Protein AF-A0A1I0KQ53-F1 (afdb_monomer)

InterPro domains:
  IPR003765 Nitrate reductase chaperone, NarJ [PTHR43680] (190-303)
  IPR003765 Nitrate reductase chaperone, NarJ [TIGR00684] (190-273)
  IPR007137 Resuscitation-promoting factor, domain of unknown function DUF348 [PF03990] (43-82)
  IPR007137 Resuscitation-promoting factor, domain of unknown function DUF348 [PF03990] (100-129)
  IPR007137 Resuscitation-promoting factor, domain of unknown function DUF348 [PF03990] (165-187)
  IPR020945 DMSO/Nitrate reductase chaperone [PF02613] (190-268)
  IPR036411 TorD-like superfamily [SSF89155] (190-279)

Foldseek 3Di:
DDDDDDDDDDDDPCPDPCVVVVVVVVVVVVVVVVVVVVLWAWEWEAELNDTDIFTDNDQFQQVSCVSVVHDADPPKDWPPDGGDGDDHHYYIYIFHWAWEFEQELNDTDIDTDRHQFQLRRCVVVVNHPQQPDKPDDRGDTADNPHDYMYTQGFDWDWDDDQPDIDIDTDSDNDPVVVCVVVVPDDDALFLLCLAANPDPVSVVVQVVLCVVCVVVVHDDDPPDGSRRNVNLVVCVVVDVVSLVVCVVSLLSLVLVLVVCVVSVHPCNVVSVVVNVVHDPDDPVSVVVSVVCNVVPHDDPPPDPPD

Radius of gyration: 42.2 Å; Cα contacts (8 Å, |Δi|>4): 399; chains: 1; bounding box: 88×40×144 Å

Structure (mmCIF, N/CA/C/O backbone):
data_AF-A0A1I0KQ53-F1
#
_entry.id   AF-A0A1I0KQ53-F1
#
loop_
_atom_site.group_PDB
_atom_site.id
_atom_site.type_symbol
_atom_site.label_atom_id
_atom_site.label_alt_id
_atom_site.label_comp_id
_atom_site.label_asym_id
_atom_site.label_entity_id
_atom_site.label_seq_id
_atom_site.pdbx_PDB_ins_code
_atom_site.Cartn_x
_atom_site.Cartn_y
_atom_site.Cartn_z
_atom_site.occupancy
_atom_site.B_iso_or_equiv
_atom_site.auth_seq_id
_atom_site.auth_comp_id
_atom_site.auth_asym_id
_atom_site.auth_atom_id
_atom_site.pdbx_PDB_model_num
ATOM 1 N N . MET A 1 1 ? -7.162 -1.084 100.496 1.00 45.16 1 MET A N 1
ATOM 2 C CA . MET A 1 1 ? -7.730 -0.449 99.284 1.00 45.16 1 MET A CA 1
ATOM 3 C C . MET A 1 1 ? -9.239 -0.701 99.244 1.00 45.16 1 MET A C 1
ATOM 5 O O . MET A 1 1 ? -9.647 -1.838 99.062 1.00 45.16 1 MET A O 1
ATOM 9 N N . ARG A 1 2 ? -10.082 0.312 99.507 1.00 47.84 2 ARG A N 1
ATOM 10 C CA . ARG A 1 2 ? -11.557 0.187 99.473 1.00 47.84 2 ARG A CA 1
ATOM 11 C C . ARG A 1 2 ? -12.062 0.444 98.048 1.00 47.84 2 ARG A C 1
ATOM 13 O O . ARG A 1 2 ? -11.933 1.556 97.545 1.00 47.84 2 ARG A O 1
ATOM 20 N N . GLY A 1 3 ? -12.630 -0.578 97.409 1.00 51.97 3 GLY A N 1
ATOM 21 C CA . GLY A 1 3 ? -13.223 -0.478 96.074 1.00 51.97 3 GLY A CA 1
ATOM 22 C C . GLY A 1 3 ? -14.452 0.435 96.062 1.00 51.97 3 GLY A C 1
ATOM 23 O O . GLY A 1 3 ? -15.422 0.198 96.782 1.00 51.97 3 GLY A O 1
ATOM 24 N N . ARG A 1 4 ? -14.421 1.489 95.237 1.00 55.84 4 ARG A N 1
ATOM 25 C CA . ARG A 1 4 ? -15.585 2.346 94.965 1.00 55.84 4 ARG A CA 1
ATOM 26 C C . ARG A 1 4 ? -16.668 1.511 94.270 1.00 55.84 4 ARG A C 1
ATOM 28 O O . ARG A 1 4 ? -16.529 1.178 93.095 1.00 55.84 4 ARG A O 1
ATOM 35 N N . ARG A 1 5 ? -17.765 1.201 94.972 1.00 63.50 5 ARG A N 1
ATOM 36 C CA . ARG A 1 5 ? -18.993 0.676 94.350 1.00 63.50 5 ARG A CA 1
ATOM 37 C C . ARG A 1 5 ? -19.524 1.719 93.358 1.00 63.50 5 ARG A C 1
ATOM 39 O O . ARG A 1 5 ? -19.835 2.843 93.750 1.00 63.50 5 ARG A O 1
ATOM 46 N N . ARG A 1 6 ? -19.601 1.360 92.071 1.00 62.75 6 ARG A N 1
ATOM 47 C CA . ARG A 1 6 ? -20.254 2.181 91.038 1.00 62.75 6 ARG A CA 1
ATOM 48 C C . ARG A 1 6 ? -21.741 2.322 91.390 1.00 62.75 6 ARG A C 1
ATOM 50 O O . ARG A 1 6 ? -22.394 1.319 91.666 1.00 62.75 6 ARG A O 1
ATOM 57 N N . LYS A 1 7 ? -22.259 3.557 91.400 1.00 65.06 7 LYS A N 1
ATOM 58 C CA . LYS A 1 7 ? -23.696 3.832 91.576 1.00 65.06 7 LYS A CA 1
ATOM 59 C C . LYS A 1 7 ? -24.505 3.111 90.478 1.00 65.06 7 LYS A C 1
ATOM 61 O O . LYS A 1 7 ? -24.021 3.057 89.343 1.00 65.06 7 LYS A O 1
ATOM 66 N N . PRO A 1 8 ? -25.703 2.574 90.780 1.00 66.56 8 PRO A N 1
ATOM 67 C CA . PRO A 1 8 ? -26.571 1.985 89.764 1.00 66.56 8 PRO A CA 1
ATOM 68 C C . PRO A 1 8 ? -26.926 3.044 88.713 1.00 66.56 8 PRO A C 1
ATOM 70 O O . PRO A 1 8 ? -27.205 4.195 89.055 1.00 66.56 8 PRO A O 1
ATOM 73 N N . ARG A 1 9 ? -26.861 2.670 87.429 1.00 63.41 9 ARG A N 1
ATOM 74 C CA . ARG A 1 9 ? -27.301 3.544 86.331 1.00 63.41 9 ARG A CA 1
ATOM 75 C C . ARG A 1 9 ? -28.796 3.840 86.532 1.00 63.41 9 ARG A C 1
ATOM 77 O O . ARG A 1 9 ? -29.528 2.904 86.852 1.00 63.41 9 ARG A O 1
ATOM 84 N N . PRO A 1 10 ? -29.252 5.096 86.384 1.00 63.91 10 PRO A N 1
ATOM 85 C CA . PRO A 1 10 ? -30.668 5.408 86.535 1.00 63.91 10 PRO A CA 1
ATOM 86 C C . PRO A 1 10 ? -31.490 4.606 85.510 1.00 63.91 10 PRO A C 1
ATOM 88 O O . PRO A 1 10 ? -31.019 4.413 84.383 1.00 63.91 10 PRO A O 1
ATOM 91 N N . PRO A 1 11 ? -32.691 4.119 85.875 1.00 63.38 11 PRO A N 1
ATOM 92 C CA . PRO A 1 11 ? -33.580 3.476 84.919 1.00 63.38 11 PRO A CA 1
ATOM 93 C C . PRO A 1 11 ? -33.951 4.487 83.830 1.00 63.38 11 PRO A C 1
ATOM 95 O O . PRO A 1 11 ? -34.280 5.636 84.122 1.00 63.38 11 PRO A O 1
ATOM 98 N N . ILE A 1 12 ? -33.860 4.070 82.567 1.00 61.47 12 ILE A N 1
ATOM 99 C CA . ILE A 1 12 ? -34.224 4.906 81.418 1.00 61.47 12 ILE A CA 1
ATOM 100 C C . ILE A 1 12 ? -35.710 5.283 81.581 1.00 61.47 12 ILE A C 1
ATOM 102 O O . ILE A 1 12 ? -36.539 4.382 81.736 1.00 61.47 12 ILE A O 1
ATOM 106 N N . PRO A 1 13 ? -36.087 6.574 81.591 1.00 63.56 13 PRO A N 1
ATOM 107 C CA . PRO A 1 13 ? -37.461 6.984 81.848 1.00 63.56 13 PRO A CA 1
ATOM 108 C C . PRO A 1 13 ? -38.297 6.797 80.576 1.00 63.56 13 PRO A C 1
ATOM 110 O O . PRO A 1 13 ? -38.463 7.710 79.773 1.00 63.56 13 PRO A O 1
ATOM 113 N N . TRP A 1 14 ? -38.858 5.600 80.391 1.00 56.62 14 TRP A N 1
ATOM 114 C CA . TRP A 1 14 ? -39.728 5.250 79.254 1.00 56.62 14 TRP A CA 1
ATOM 115 C C . TRP A 1 14 ? -41.071 6.012 79.216 1.00 56.62 14 TRP A C 1
ATOM 117 O O . TRP A 1 14 ? -41.867 5.807 78.309 1.00 56.62 14 TRP A O 1
ATOM 127 N N . ARG A 1 15 ? -41.339 6.899 80.186 1.00 63.84 15 ARG A N 1
ATOM 128 C CA . ARG A 1 15 ? -42.598 7.654 80.334 1.00 63.84 15 ARG A CA 1
ATOM 129 C C . ARG A 1 15 ? -42.427 9.173 80.180 1.00 63.84 15 ARG A C 1
ATOM 131 O O . ARG A 1 15 ? -43.213 9.936 80.730 1.00 63.84 15 ARG A O 1
ATOM 138 N N . SER A 1 16 ? -41.392 9.623 79.472 1.00 65.69 16 SER A N 1
ATOM 139 C CA . SER A 1 16 ? -41.267 11.030 79.080 1.00 65.69 16 SER A CA 1
ATOM 140 C C . SER A 1 16 ? -42.136 11.300 77.840 1.00 65.69 16 SER A C 1
ATOM 142 O O . SER A 1 16 ? -42.104 10.497 76.906 1.00 65.69 16 SER A O 1
ATOM 144 N N . PRO A 1 17 ? -42.873 12.425 77.763 1.00 67.88 17 PRO A N 1
ATOM 145 C CA . PRO A 1 17 ? -43.600 12.806 76.546 1.00 67.88 17 PRO A CA 1
ATOM 146 C C . PRO A 1 17 ? -42.670 12.964 75.326 1.00 67.88 17 PRO A C 1
ATOM 148 O O . PRO A 1 17 ? -43.108 12.833 74.187 1.00 67.88 17 PRO A O 1
ATOM 151 N N . TRP A 1 18 ? -41.365 13.150 75.554 1.00 65.75 18 TRP A N 1
ATOM 152 C CA . TRP A 1 18 ? -40.345 13.236 74.509 1.00 65.75 18 TRP A CA 1
ATOM 153 C C . TRP A 1 18 ? -39.898 11.875 73.958 1.00 65.75 18 TRP A C 1
ATOM 155 O O . TRP A 1 18 ? -39.345 11.828 72.862 1.00 65.75 18 TRP A O 1
ATOM 165 N N . THR A 1 19 ? -40.147 10.760 74.658 1.00 73.00 19 THR A N 1
ATOM 166 C CA . THR A 1 19 ? -39.749 9.417 74.194 1.00 73.00 19 THR A CA 1
ATOM 167 C C . THR A 1 19 ? -40.467 9.048 72.895 1.00 73.00 19 THR A C 1
ATOM 169 O O . THR A 1 19 ? -39.839 8.535 71.974 1.00 73.00 19 THR A O 1
ATOM 172 N N . PHE A 1 20 ? -41.753 9.395 72.776 1.00 70.56 20 PHE A N 1
ATOM 173 C CA . PHE A 1 20 ? -42.517 9.215 71.539 1.00 70.56 20 PHE A CA 1
ATOM 174 C C . PHE A 1 20 ? -41.952 10.054 70.390 1.00 70.56 20 PHE A C 1
ATOM 176 O O . PHE A 1 20 ? -41.798 9.534 69.292 1.00 70.56 20 PHE A O 1
ATOM 183 N N . VAL A 1 21 ? -41.570 11.309 70.644 1.00 76.81 21 VAL A N 1
ATOM 184 C CA . VAL A 1 21 ? -40.973 12.195 69.629 1.00 76.81 21 VAL A CA 1
ATOM 185 C C . VAL A 1 21 ? -39.628 11.651 69.142 1.00 76.81 21 VAL A C 1
ATOM 187 O O . VAL A 1 21 ? -39.388 11.598 67.939 1.00 76.81 21 VAL A O 1
ATOM 190 N N . VAL A 1 22 ? -38.770 11.181 70.054 1.00 77.94 22 VAL A N 1
ATOM 191 C CA . VAL A 1 22 ? -37.461 10.596 69.714 1.00 77.94 22 VAL A CA 1
ATOM 192 C C . VAL A 1 22 ? -37.614 9.277 68.952 1.00 77.94 22 VAL A C 1
ATOM 194 O O . VAL A 1 22 ? -36.917 9.066 67.962 1.00 77.94 22 VAL A O 1
ATOM 197 N N . CYS A 1 23 ? -38.540 8.402 69.354 1.00 78.38 23 CYS A N 1
ATOM 198 C CA . CYS A 1 23 ? -38.817 7.159 68.630 1.00 78.38 23 CYS A CA 1
ATOM 199 C C . CYS A 1 23 ? -39.413 7.413 67.239 1.00 78.38 23 CYS A C 1
ATOM 201 O O . CYS A 1 23 ? -39.046 6.722 66.293 1.00 78.38 23 CYS A O 1
ATOM 203 N N . LEU A 1 24 ? -40.293 8.406 67.096 1.00 79.81 24 LEU A N 1
ATOM 204 C CA . LEU A 1 24 ? -40.925 8.751 65.820 1.00 79.81 24 LEU A CA 1
ATOM 205 C C . LEU A 1 24 ? -39.915 9.407 64.865 1.00 79.81 24 LEU A C 1
ATOM 207 O O . LEU A 1 24 ? -39.842 9.025 63.699 1.00 79.81 24 LEU A O 1
ATOM 211 N N . ALA A 1 25 ? -39.055 10.296 65.374 1.00 75.81 25 ALA A N 1
ATOM 212 C CA . ALA A 1 25 ? -37.932 10.850 64.618 1.00 75.81 25 ALA A CA 1
ATOM 213 C C . ALA A 1 25 ? -36.924 9.762 64.203 1.00 75.81 25 ALA A C 1
ATOM 215 O O . ALA A 1 25 ? -36.514 9.709 63.045 1.00 75.81 25 ALA A O 1
ATOM 216 N N . GLY A 1 26 ? -36.568 8.848 65.113 1.00 74.50 26 GLY A N 1
ATOM 217 C CA . GLY A 1 26 ? -35.704 7.705 64.802 1.00 74.50 26 GLY A CA 1
ATOM 218 C C . GLY A 1 26 ? -36.319 6.766 63.758 1.00 74.50 26 GLY A C 1
ATOM 219 O O . GLY A 1 26 ? -35.636 6.355 62.823 1.00 74.50 26 GLY A O 1
ATOM 220 N N . GLY A 1 27 ? -37.620 6.484 63.865 1.00 77.19 27 GLY A N 1
ATOM 221 C CA . GLY A 1 27 ? -38.365 5.687 62.889 1.00 77.19 27 GLY A CA 1
ATOM 222 C C . GLY A 1 27 ? -38.400 6.331 61.502 1.00 77.19 27 GLY A C 1
ATOM 223 O O . GLY A 1 27 ? -38.181 5.641 60.509 1.00 77.19 27 GLY A O 1
ATOM 224 N N . ALA A 1 28 ? -38.587 7.652 61.427 1.00 79.69 28 ALA A N 1
ATOM 225 C CA . ALA A 1 28 ? -38.552 8.394 60.167 1.00 79.69 28 ALA A CA 1
ATOM 226 C C . ALA A 1 28 ? -37.171 8.327 59.490 1.00 79.69 28 ALA A C 1
ATOM 228 O O . ALA A 1 28 ? -37.093 8.125 58.279 1.00 79.69 28 ALA A O 1
ATOM 229 N N . VAL A 1 29 ? -36.083 8.423 60.263 1.00 81.44 29 VAL A N 1
ATOM 230 C CA . VAL A 1 29 ? -34.713 8.287 59.737 1.00 81.44 29 VAL A CA 1
ATOM 231 C C . VAL A 1 29 ? -34.465 6.878 59.194 1.00 81.44 29 VAL A C 1
ATOM 233 O O . VAL A 1 29 ? -33.955 6.734 58.086 1.00 81.44 29 VAL A O 1
ATOM 236 N N . VAL A 1 30 ? -34.864 5.830 59.923 1.00 79.75 30 VAL A N 1
ATOM 237 C CA . VAL A 1 30 ? -34.705 4.438 59.462 1.00 79.75 30 VAL A CA 1
ATOM 238 C C . VAL A 1 30 ? -35.534 4.171 58.204 1.00 79.75 30 VAL A C 1
ATOM 240 O O . VAL A 1 30 ? -35.025 3.569 57.259 1.00 79.75 30 VAL A O 1
ATOM 243 N N . ALA A 1 31 ? -36.776 4.659 58.149 1.00 73.44 31 ALA A N 1
ATOM 244 C CA . ALA A 1 31 ? -37.622 4.543 56.964 1.00 73.44 31 ALA A CA 1
ATOM 245 C C . ALA A 1 31 ? -37.011 5.271 55.754 1.00 73.44 31 ALA A C 1
ATOM 247 O O . ALA A 1 31 ? -36.965 4.708 54.663 1.00 73.44 31 ALA A O 1
ATOM 248 N N . ALA A 1 32 ? -36.465 6.477 55.942 1.00 74.81 32 ALA A N 1
ATOM 249 C CA . ALA A 1 32 ? -35.784 7.219 54.881 1.00 74.81 32 ALA A CA 1
ATOM 250 C C . ALA A 1 32 ? -34.515 6.501 54.377 1.00 74.81 32 ALA A C 1
ATOM 252 O O . ALA A 1 32 ? -34.274 6.443 53.169 1.00 74.81 32 ALA A O 1
ATOM 253 N N . ILE A 1 33 ? -33.723 5.901 55.273 1.00 75.00 33 ILE A N 1
ATOM 254 C CA . ILE A 1 33 ? -32.545 5.096 54.902 1.00 75.00 33 ILE A CA 1
ATOM 255 C C . ILE A 1 33 ? -32.963 3.832 54.134 1.00 75.00 33 ILE A C 1
ATOM 257 O O . ILE A 1 33 ? -32.331 3.484 53.137 1.00 75.00 33 ILE A O 1
ATOM 261 N N . ALA A 1 34 ? -34.033 3.154 54.557 1.00 72.62 34 ALA A N 1
ATOM 262 C CA . ALA A 1 34 ? -34.542 1.964 53.876 1.00 72.62 34 ALA A CA 1
ATOM 263 C C . ALA A 1 34 ? -35.084 2.293 52.474 1.00 72.62 34 ALA A C 1
ATOM 265 O O . ALA A 1 34 ? -34.757 1.599 51.512 1.00 72.62 34 A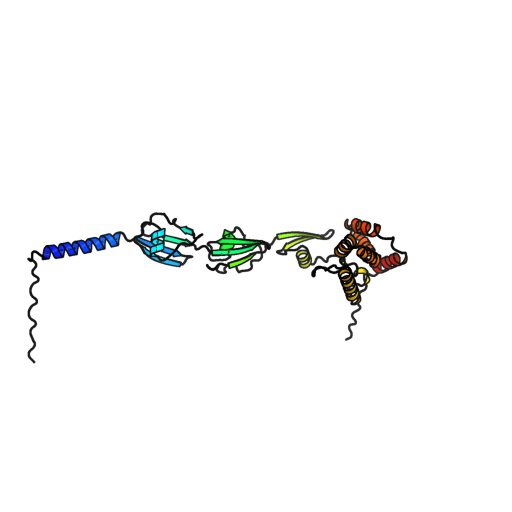LA A O 1
ATOM 266 N N . VAL A 1 35 ? -35.849 3.384 52.343 1.00 75.12 35 VAL A N 1
ATOM 267 C CA . VAL A 1 35 ? -36.381 3.851 51.054 1.00 75.12 35 VAL A CA 1
ATOM 268 C C . VAL A 1 35 ? -35.251 4.254 50.114 1.00 75.12 35 VAL A C 1
ATOM 270 O O . VAL A 1 35 ? -35.238 3.804 48.975 1.00 75.12 35 VAL A O 1
ATOM 273 N N . THR A 1 36 ? -34.270 5.039 50.570 1.00 73.19 36 THR A N 1
ATOM 274 C CA . THR A 1 36 ? -33.125 5.398 49.715 1.00 73.19 36 THR A CA 1
ATOM 275 C C . THR A 1 36 ? -32.336 4.152 49.312 1.00 73.19 36 THR A C 1
ATOM 277 O O . THR A 1 36 ? -32.073 3.951 48.134 1.00 73.19 36 THR A O 1
ATOM 280 N N . SER A 1 37 ? -32.061 3.231 50.233 1.00 73.75 37 SER A N 1
ATOM 281 C CA . SER A 1 37 ? -31.330 1.996 49.915 1.00 73.75 37 SER A CA 1
ATOM 282 C C . SER A 1 37 ? -32.015 1.119 48.858 1.00 73.75 37 SER A C 1
ATOM 284 O O . SER A 1 37 ? -31.305 0.508 48.061 1.00 73.75 37 SER A O 1
ATOM 286 N N . ALA A 1 38 ? -33.354 1.075 48.835 1.00 77.12 38 ALA A N 1
ATOM 287 C CA . ALA A 1 38 ? -34.153 0.304 47.875 1.00 77.12 38 ALA A CA 1
ATOM 288 C C . ALA A 1 38 ? -34.267 0.954 46.482 1.00 77.12 38 ALA A C 1
ATOM 290 O O . ALA A 1 38 ? -34.633 0.282 45.522 1.00 77.12 38 ALA A O 1
ATOM 291 N N . MET A 1 39 ? -33.977 2.254 46.366 1.00 80.75 39 MET A N 1
ATOM 292 C CA . MET A 1 39 ? -34.008 2.990 45.091 1.00 80.75 39 MET A CA 1
ATOM 293 C C . MET A 1 39 ? -32.661 2.961 44.356 1.00 80.75 39 MET A C 1
ATOM 295 O O . MET A 1 39 ? -32.587 3.325 43.177 1.00 80.75 39 MET A O 1
ATOM 299 N N . ALA A 1 40 ? -31.596 2.560 45.055 1.00 87.19 40 ALA A N 1
ATOM 300 C CA . ALA A 1 40 ? -30.280 2.367 44.471 1.00 87.19 40 ALA A CA 1
ATOM 301 C C . ALA A 1 40 ? -30.279 1.123 43.579 1.00 87.19 40 ALA A C 1
ATOM 303 O O . ALA A 1 40 ? -30.777 0.074 43.978 1.00 87.19 40 ALA A O 1
ATOM 304 N N . LYS A 1 41 ? -29.684 1.254 42.398 1.00 90.88 41 LYS A N 1
ATOM 305 C CA . LYS A 1 41 ? -29.528 0.187 41.414 1.00 90.88 41 LYS A CA 1
ATOM 306 C C . LYS A 1 41 ? -28.075 -0.265 41.408 1.00 90.88 41 LYS A C 1
ATOM 308 O O . LYS A 1 41 ? -27.174 0.579 41.378 1.00 90.88 41 LYS A O 1
ATOM 313 N N . ASP A 1 42 ? -27.850 -1.568 41.414 1.00 93.19 42 ASP A N 1
ATOM 314 C CA . ASP A 1 42 ? -26.531 -2.167 41.260 1.00 93.19 42 ASP A CA 1
ATOM 315 C C . ASP A 1 42 ? -26.301 -2.462 39.777 1.00 93.19 42 ASP A C 1
ATOM 317 O O . ASP A 1 42 ? -26.979 -3.289 39.169 1.00 93.19 42 ASP A O 1
ATOM 321 N N . VAL A 1 43 ? -25.355 -1.753 39.164 1.00 95.25 43 VAL A N 1
ATOM 322 C CA . VAL A 1 43 ? -25.091 -1.834 37.724 1.00 95.25 43 VAL A CA 1
ATOM 323 C C . VAL A 1 43 ? -23.627 -2.143 37.451 1.00 95.25 43 VAL A C 1
ATOM 325 O O . VAL A 1 43 ? -22.732 -1.805 38.227 1.00 95.25 43 VAL A O 1
ATOM 328 N N . VAL A 1 44 ? -23.361 -2.800 36.325 1.00 96.75 44 VAL A N 1
ATOM 329 C CA . VAL A 1 44 ? -22.001 -3.125 35.885 1.00 96.75 44 VAL A CA 1
ATOM 330 C C . VAL A 1 44 ? -21.652 -2.252 34.695 1.00 96.75 44 VAL A C 1
ATOM 332 O O . VAL A 1 44 ? -22.254 -2.380 33.634 1.00 96.75 44 VAL A O 1
ATOM 335 N N . VAL A 1 45 ? -20.649 -1.395 34.846 1.00 96.94 45 VAL A N 1
ATOM 336 C CA . VAL A 1 45 ? -20.111 -0.584 33.752 1.00 96.94 45 VAL A CA 1
ATOM 337 C C . VAL A 1 45 ? -18.884 -1.286 33.176 1.00 96.94 45 VAL A C 1
ATOM 339 O O . VAL A 1 45 ? -17.938 -1.605 33.897 1.00 96.94 45 VAL A O 1
ATOM 342 N N . VAL A 1 46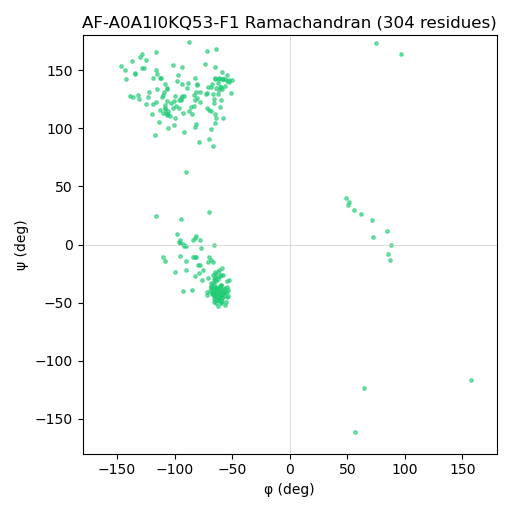 ? -18.897 -1.544 31.872 1.00 97.12 46 VAL A N 1
ATOM 343 C CA . VAL A 1 46 ? -17.811 -2.180 31.123 1.00 97.12 46 VAL A CA 1
ATOM 344 C C . VAL A 1 46 ? -17.238 -1.163 30.149 1.00 97.12 46 VAL A C 1
ATOM 346 O O . VAL A 1 46 ? -17.861 -0.882 29.133 1.00 97.12 46 VAL A O 1
ATOM 349 N N . VAL A 1 47 ? -16.056 -0.617 30.433 1.00 96.25 47 VAL A N 1
ATOM 350 C CA . VAL A 1 47 ? -15.386 0.346 29.540 1.00 96.25 47 VAL A CA 1
ATOM 351 C C . VAL A 1 47 ? -14.229 -0.348 28.844 1.00 96.25 47 VAL A C 1
ATOM 353 O O . VAL A 1 47 ? -13.282 -0.764 29.512 1.00 96.25 47 VAL A O 1
ATOM 356 N N . ASP A 1 48 ? -14.308 -0.486 27.519 1.00 92.12 48 ASP A N 1
ATOM 357 C CA . ASP A 1 48 ? -13.286 -1.162 26.704 1.00 92.12 48 ASP A CA 1
ATOM 358 C C . ASP A 1 48 ? -12.896 -2.547 27.282 1.00 92.12 48 ASP A C 1
ATOM 360 O O . ASP A 1 48 ? -11.724 -2.907 27.373 1.00 92.12 48 ASP A O 1
ATOM 364 N N . GLY A 1 49 ? -13.889 -3.303 27.773 1.00 90.94 49 GLY A N 1
ATOM 365 C CA . GLY A 1 49 ? -13.709 -4.626 28.392 1.00 90.94 49 GLY A CA 1
ATOM 366 C C . GLY A 1 49 ? -13.406 -4.629 29.900 1.00 90.94 49 GLY A C 1
ATOM 367 O O . GLY A 1 49 ? -13.555 -5.670 30.546 1.00 90.94 49 GLY A O 1
ATOM 368 N N . LYS A 1 50 ? -13.053 -3.489 30.509 1.00 93.38 50 LYS A N 1
ATOM 369 C CA . LYS A 1 50 ? -12.800 -3.391 31.956 1.00 93.38 50 LYS A CA 1
ATOM 370 C C . LYS A 1 50 ? -14.106 -3.212 32.731 1.00 93.38 50 LYS A C 1
ATOM 372 O O . LYS A 1 50 ? -14.802 -2.219 32.546 1.00 93.38 50 LYS A O 1
ATOM 377 N N . ARG A 1 51 ? -14.413 -4.162 33.619 1.00 96.06 51 ARG A N 1
ATOM 378 C CA . ARG A 1 51 ? -15.645 -4.183 34.424 1.00 96.06 51 ARG A CA 1
ATOM 379 C C . ARG A 1 51 ? -15.485 -3.438 35.750 1.00 96.06 51 ARG A C 1
ATOM 381 O O . ARG A 1 51 ? -14.528 -3.689 36.479 1.00 96.06 51 ARG A O 1
ATOM 388 N N . THR A 1 52 ? -16.475 -2.619 36.085 1.00 95.31 52 THR A N 1
ATOM 389 C CA . THR A 1 52 ? -16.597 -1.905 37.361 1.00 95.31 52 THR A CA 1
ATOM 390 C C . THR A 1 52 ? -18.038 -2.014 37.855 1.00 95.31 52 THR A C 1
ATOM 392 O O . THR A 1 52 ? -18.966 -1.689 37.117 1.00 95.31 52 THR A O 1
ATOM 395 N N . ALA A 1 53 ? -18.239 -2.472 39.090 1.00 94.25 53 ALA A N 1
ATOM 396 C CA . ALA A 1 53 ? -19.552 -2.444 39.732 1.00 94.25 53 ALA A CA 1
ATOM 397 C C . ALA A 1 53 ? -19.812 -1.044 40.302 1.00 94.25 53 ALA A C 1
ATOM 399 O O . ALA A 1 53 ? -18.948 -0.481 40.977 1.00 94.25 53 ALA A O 1
ATOM 400 N N . VAL A 1 54 ? -20.985 -0.489 40.016 1.00 93.00 54 VAL A N 1
ATOM 401 C CA . VAL A 1 54 ? -21.383 0.863 40.409 1.00 93.00 54 VAL A CA 1
ATOM 402 C C . VAL A 1 54 ? -22.771 0.786 41.020 1.00 93.00 54 VAL A C 1
ATOM 404 O O . VAL A 1 54 ? -23.690 0.232 40.425 1.00 93.00 54 VAL A O 1
ATOM 407 N N . ARG A 1 55 ? -22.925 1.366 42.208 1.00 91.94 55 ARG A N 1
ATOM 408 C CA . ARG A 1 55 ? -24.231 1.557 42.831 1.00 91.94 55 ARG A CA 1
ATOM 409 C C . ARG A 1 55 ? -24.702 2.970 42.522 1.00 91.94 55 ARG A C 1
ATOM 411 O O . ARG A 1 55 ? -24.028 3.924 42.901 1.00 91.94 55 ARG A O 1
ATOM 418 N N . SER A 1 56 ? -25.815 3.101 41.810 1.00 90.69 56 SER A N 1
ATOM 419 C CA . SER A 1 56 ? -26.271 4.378 41.253 1.00 90.69 56 SER A CA 1
ATOM 420 C C . SER A 1 56 ? -27.760 4.612 41.503 1.00 90.69 56 SER A C 1
ATOM 422 O O . SER A 1 56 ? -28.571 3.688 41.513 1.00 90.69 56 SER A O 1
ATOM 424 N N . PHE A 1 57 ? -28.127 5.878 41.693 1.00 91.44 57 PHE A N 1
ATOM 425 C CA . PHE A 1 57 ? -29.521 6.328 41.792 1.00 91.44 57 PHE A CA 1
ATOM 426 C C . PHE A 1 57 ? -30.065 6.839 40.455 1.00 91.44 57 PHE A C 1
ATOM 428 O O . PHE A 1 57 ? -31.218 7.265 40.377 1.00 91.44 57 PHE A O 1
ATOM 435 N N . ALA A 1 58 ? -29.245 6.786 39.407 1.00 91.50 58 ALA A N 1
ATOM 436 C CA . ALA A 1 58 ? -29.549 7.299 38.089 1.00 91.50 58 ALA A CA 1
ATOM 437 C C . ALA A 1 58 ? -30.877 6.774 37.534 1.00 91.50 58 ALA A C 1
ATOM 439 O O . ALA A 1 58 ? -31.243 5.599 37.683 1.00 91.50 58 ALA A O 1
ATOM 440 N N . ALA A 1 59 ? -31.591 7.669 36.854 1.00 92.06 59 ALA A N 1
ATOM 441 C CA . ALA A 1 59 ? -32.790 7.329 36.102 1.00 92.06 59 ALA A CA 1
ATOM 442 C C . ALA A 1 59 ? -32.450 6.774 34.709 1.00 92.06 59 ALA A C 1
ATOM 444 O O . ALA A 1 59 ? -33.221 5.981 34.171 1.00 92.06 59 ALA A O 1
ATOM 445 N N . SER A 1 60 ? -31.298 7.153 34.143 1.00 95.62 60 SER A N 1
ATOM 446 C CA . SER A 1 60 ? -30.865 6.784 32.792 1.00 95.62 60 SER A CA 1
ATOM 447 C C . SER A 1 60 ? -29.459 6.178 32.756 1.00 95.62 60 SER A C 1
ATOM 449 O O . SER A 1 60 ? -28.672 6.330 33.691 1.00 95.62 60 SER A O 1
ATOM 451 N N . VAL A 1 61 ? -29.121 5.516 31.645 1.00 96.38 61 VAL A N 1
ATOM 452 C CA . VAL A 1 61 ? -27.759 5.011 31.386 1.00 96.38 61 VAL A CA 1
ATOM 453 C C . VAL A 1 61 ? -26.722 6.142 31.407 1.00 96.38 61 VAL A C 1
ATOM 455 O O . VAL A 1 61 ? -25.639 5.966 31.962 1.00 96.38 61 VAL A O 1
ATOM 458 N N . ARG A 1 62 ? -27.035 7.314 30.838 1.00 94.94 62 ARG A N 1
ATOM 459 C CA . ARG A 1 62 ? -26.137 8.480 30.822 1.00 94.94 62 ARG A CA 1
ATOM 460 C C . ARG A 1 62 ? -25.790 8.953 32.230 1.00 94.94 62 ARG A C 1
ATOM 462 O O . ARG A 1 62 ? -24.618 9.189 32.507 1.00 94.94 62 ARG A O 1
ATOM 469 N N . ASP A 1 63 ? -26.790 9.074 33.095 1.00 94.44 63 ASP A N 1
ATOM 470 C CA . ASP A 1 63 ? -26.577 9.556 34.462 1.00 94.44 63 ASP A CA 1
ATOM 471 C C . ASP A 1 63 ? -25.774 8.529 35.273 1.00 94.44 63 ASP A C 1
ATOM 473 O O . ASP A 1 63 ? -24.865 8.900 36.009 1.00 94.44 63 ASP A O 1
ATOM 477 N N . ALA A 1 64 ? -26.019 7.231 35.055 1.00 94.25 64 ALA A N 1
ATOM 478 C CA . ALA A 1 64 ? -25.267 6.153 35.702 1.00 94.25 64 ALA A CA 1
ATOM 479 C C . ALA A 1 64 ? -23.783 6.160 35.316 1.00 94.25 64 ALA A C 1
ATOM 481 O O . ALA A 1 64 ? -22.911 5.894 36.143 1.00 94.25 64 ALA A O 1
ATOM 482 N N . LE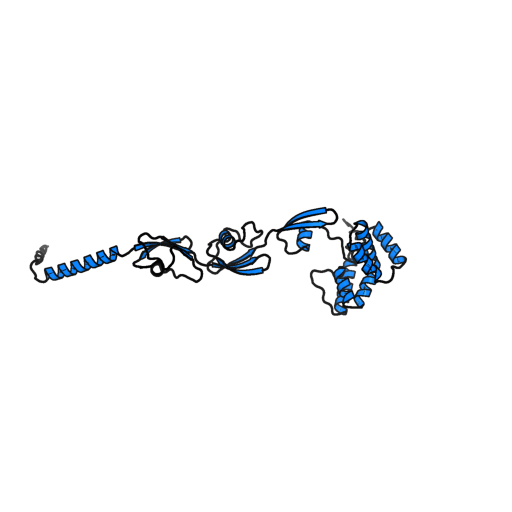U A 1 65 ? -23.486 6.473 34.052 1.00 95.62 65 LEU A N 1
ATOM 483 C CA . LEU A 1 65 ? -22.115 6.664 33.588 1.00 95.62 65 LEU A CA 1
ATOM 484 C C . LEU A 1 65 ? -21.474 7.904 34.219 1.00 95.62 65 LEU A C 1
ATOM 486 O O . LEU A 1 65 ? -20.304 7.845 34.594 1.00 95.62 65 LEU A O 1
ATOM 490 N N . GLY A 1 66 ? -22.239 8.984 34.402 1.00 93.19 66 GLY A N 1
ATOM 491 C CA . GLY A 1 66 ? -21.807 10.164 35.153 1.00 93.19 66 GLY A CA 1
ATOM 492 C C . GLY A 1 66 ? -21.423 9.830 36.597 1.00 93.19 66 GLY A C 1
ATOM 493 O O . GLY A 1 66 ? -20.321 10.177 37.022 1.00 93.19 66 GLY A O 1
ATOM 494 N N . ASP A 1 67 ? -22.270 9.077 37.308 1.00 91.31 67 ASP A N 1
ATOM 495 C CA . ASP A 1 67 ? -21.998 8.583 38.670 1.00 91.31 67 ASP A CA 1
ATOM 496 C C . ASP A 1 67 ? -20.735 7.704 38.722 1.00 91.31 67 ASP A C 1
ATOM 498 O O . ASP A 1 67 ? -19.972 7.743 39.687 1.00 91.31 67 ASP A O 1
ATOM 502 N N . ALA A 1 68 ? -20.486 6.927 37.663 1.00 92.31 68 ALA A N 1
ATOM 503 C CA . ALA A 1 68 ? -19.296 6.093 37.511 1.00 92.31 68 ALA A CA 1
ATOM 504 C C . ALA A 1 68 ? -18.023 6.876 37.123 1.00 92.31 68 ALA A C 1
ATOM 506 O O . ALA A 1 68 ? -16.955 6.273 36.988 1.00 92.31 68 ALA A O 1
ATOM 507 N N . GLY A 1 69 ? -18.115 8.193 36.898 1.00 93.62 69 GLY A N 1
ATOM 508 C CA . GLY A 1 69 ? -17.005 9.025 36.421 1.00 93.62 69 GLY A CA 1
ATOM 509 C C . GLY A 1 69 ? -16.628 8.785 34.953 1.00 93.62 69 GLY A C 1
ATOM 510 O O . GLY A 1 69 ? -15.506 9.086 34.543 1.00 93.62 69 GLY A O 1
ATOM 511 N N . VAL A 1 70 ? -17.539 8.223 34.154 1.00 94.75 70 VAL A N 1
ATOM 512 C CA . VAL A 1 70 ? -17.337 7.923 32.732 1.00 94.75 70 VAL A CA 1
ATOM 513 C C . VAL A 1 70 ? -18.014 9.000 31.884 1.00 94.75 70 VAL A C 1
ATOM 515 O O . VAL A 1 70 ? -19.227 8.995 31.688 1.00 94.75 70 VAL A O 1
ATOM 518 N N . ALA A 1 71 ? -17.215 9.922 31.346 1.00 93.12 71 ALA A N 1
ATOM 519 C CA . ALA A 1 71 ? -17.683 10.912 30.379 1.00 93.12 71 ALA A CA 1
ATOM 520 C C . ALA A 1 71 ? -17.693 10.319 28.961 1.00 93.12 71 ALA A C 1
ATOM 522 O O . ALA A 1 71 ? -16.682 9.782 28.512 1.00 93.12 71 ALA A O 1
ATOM 523 N N . LEU A 1 72 ? -18.825 10.440 28.261 1.00 93.50 72 LEU A N 1
ATOM 524 C CA . LEU A 1 72 ? -18.958 10.012 26.866 1.00 93.50 72 LEU A CA 1
ATOM 525 C C . LEU A 1 72 ? -18.384 11.075 25.921 1.00 93.50 72 LEU A C 1
ATOM 527 O O . LEU A 1 72 ? -18.787 12.241 25.971 1.00 93.50 72 LEU A O 1
ATOM 531 N N . GLY A 1 73 ? -17.463 10.660 25.058 1.00 91.62 73 GLY A N 1
ATOM 532 C CA . GLY A 1 73 ? -16.904 11.461 23.977 1.00 91.62 73 GLY A CA 1
ATOM 533 C C . GLY A 1 73 ? -17.713 11.379 22.681 1.00 91.62 73 GLY A C 1
ATOM 534 O O . GLY A 1 73 ? -18.665 10.608 22.542 1.00 91.62 73 GLY A O 1
ATOM 535 N N . TYR A 1 74 ? -17.316 12.188 21.697 1.00 91.50 74 TYR A N 1
ATOM 536 C CA . TYR A 1 74 ? -17.855 12.085 20.342 1.00 91.50 74 TYR A CA 1
ATOM 537 C C . TYR A 1 74 ? -17.429 10.758 19.698 1.00 91.50 74 TYR A C 1
ATOM 539 O O . TYR A 1 74 ? -16.246 10.431 19.676 1.00 91.50 74 TYR A O 1
ATOM 547 N N . GLY A 1 75 ? -18.395 10.019 19.148 1.00 92.25 75 GLY A N 1
ATOM 548 C CA . GLY A 1 75 ? -18.168 8.724 18.500 1.00 92.25 75 GLY A CA 1
ATOM 549 C C . GLY A 1 75 ? -18.165 7.520 19.447 1.00 92.25 75 GLY A C 1
ATOM 550 O O . GLY A 1 75 ? -18.154 6.391 18.960 1.00 92.25 75 GLY A O 1
ATOM 551 N N . ASP A 1 76 ? -18.198 7.726 20.768 1.00 95.88 76 ASP A N 1
ATOM 552 C CA . ASP A 1 76 ? -18.312 6.626 21.727 1.00 95.88 76 ASP A CA 1
ATOM 553 C C . ASP A 1 76 ? -19.637 5.881 21.530 1.00 95.88 76 ASP A C 1
ATOM 555 O O . ASP A 1 76 ? -20.702 6.482 21.347 1.00 95.88 76 ASP A O 1
ATOM 559 N N . VAL A 1 77 ? -19.582 4.555 21.618 1.00 95.25 77 VAL A N 1
ATOM 560 C CA . VAL A 1 77 ? -20.761 3.696 21.513 1.00 95.25 77 VAL A CA 1
ATOM 561 C C . VAL A 1 77 ? -21.104 3.167 22.894 1.00 95.25 77 VAL A C 1
ATOM 563 O O . VAL A 1 77 ? -20.292 2.512 23.544 1.00 95.25 77 VAL A O 1
ATOM 566 N N . VAL A 1 78 ? -22.336 3.426 23.329 1.00 97.19 78 VAL A N 1
ATOM 567 C CA . VAL A 1 78 ? -22.876 2.930 24.596 1.00 97.19 78 VAL A CA 1
ATOM 568 C C . VAL A 1 78 ? -24.042 1.981 24.346 1.00 97.19 78 VAL A C 1
ATOM 570 O O . VAL A 1 78 ? -24.932 2.255 23.534 1.00 97.19 78 VAL A O 1
ATOM 573 N N . ARG A 1 79 ? -24.029 0.847 25.044 1.00 95.69 79 ARG A N 1
ATOM 574 C CA . ARG A 1 79 ? -25.097 -0.150 25.037 1.00 95.69 79 ARG A CA 1
ATOM 575 C C . ARG A 1 79 ? -25.468 -0.517 26.474 1.00 95.69 79 ARG A C 1
ATOM 577 O O . ARG A 1 79 ? -24.589 -0.958 27.204 1.00 95.69 79 ARG A O 1
ATOM 584 N N . PRO A 1 80 ? -26.742 -0.410 26.882 1.00 96.56 80 PRO A N 1
ATOM 585 C CA . PRO A 1 80 ? -27.877 0.133 26.128 1.00 96.56 80 PRO A CA 1
ATOM 586 C C . PRO A 1 80 ? -27.728 1.638 25.797 1.00 96.56 80 PRO A C 1
ATOM 588 O O . PRO A 1 80 ? -26.826 2.279 26.332 1.00 96.56 80 PRO A O 1
ATOM 591 N N . PRO A 1 81 ? -28.560 2.224 24.908 1.00 96.38 81 PRO A N 1
ATOM 592 C CA . PRO A 1 81 ? -28.452 3.635 24.528 1.00 96.38 81 PRO A CA 1
ATOM 593 C C . PRO A 1 81 ? -28.488 4.584 25.731 1.00 96.38 81 PRO A C 1
ATOM 595 O O . PRO A 1 81 ? -29.229 4.361 26.684 1.00 96.38 81 PRO A O 1
ATOM 598 N N . ALA A 1 82 ? -27.754 5.697 25.647 1.00 94.81 82 ALA A N 1
ATOM 599 C CA . ALA A 1 82 ? -27.539 6.623 26.765 1.00 94.81 82 ALA A CA 1
ATOM 600 C C . ALA A 1 82 ? -28.831 7.140 27.434 1.00 94.81 82 ALA A C 1
ATOM 602 O O . ALA A 1 82 ? -28.829 7.420 28.626 1.00 94.81 82 ALA A O 1
ATOM 603 N N . GLN A 1 83 ? -29.921 7.278 26.672 1.00 95.06 83 GLN A N 1
ATOM 604 C CA . GLN A 1 83 ? -31.201 7.801 27.168 1.00 95.06 83 GLN A CA 1
ATOM 605 C C . GLN A 1 83 ? -32.161 6.716 27.667 1.00 95.06 83 GLN A C 1
ATOM 607 O O . GLN A 1 83 ? -33.270 7.025 28.098 1.00 95.06 83 GLN A O 1
ATOM 612 N N . GLN A 1 84 ? -31.772 5.443 27.589 1.00 96.19 84 GLN A N 1
ATOM 613 C CA . GLN A 1 84 ? -32.613 4.357 28.067 1.00 96.19 84 GLN A CA 1
ATOM 614 C C . GLN A 1 84 ? -32.746 4.424 29.600 1.00 96.19 84 GLN A C 1
ATOM 616 O O . GLN A 1 84 ? -31.736 4.643 30.281 1.00 96.19 84 GLN A O 1
ATOM 621 N N . PRO A 1 85 ? -33.957 4.204 30.152 1.00 95.69 85 PRO A N 1
ATOM 622 C CA . PRO A 1 85 ? -34.146 4.068 31.589 1.00 95.69 85 PRO A CA 1
ATOM 623 C C . PRO A 1 85 ? -33.269 2.962 32.178 1.00 95.69 85 PRO A C 1
ATOM 625 O O . PRO A 1 85 ? -33.160 1.871 31.610 1.00 95.69 85 PRO A O 1
ATOM 628 N N . LEU A 1 86 ? -32.650 3.245 33.322 1.00 94.69 86 LEU A N 1
ATOM 629 C CA . LEU A 1 86 ? -31.748 2.311 33.982 1.00 94.69 86 LEU A CA 1
ATOM 630 C C . LEU A 1 86 ? -32.530 1.288 34.809 1.00 94.69 86 LEU A C 1
ATOM 632 O O . LEU A 1 86 ? -33.287 1.658 35.707 1.00 94.69 86 LEU A O 1
ATOM 636 N N . ALA A 1 87 ? -32.310 0.005 34.533 1.00 92.62 87 ALA A N 1
ATOM 637 C CA . ALA A 1 87 ? -32.824 -1.095 35.342 1.00 92.62 87 ALA A CA 1
ATOM 638 C C . ALA A 1 87 ? -31.788 -1.542 36.383 1.00 92.62 87 ALA A C 1
ATOM 640 O O . ALA A 1 87 ? -30.582 -1.403 36.171 1.00 92.62 87 ALA A O 1
ATOM 641 N N . ASP A 1 88 ? -32.266 -2.093 37.497 1.00 92.19 88 ASP A N 1
ATOM 642 C CA . ASP A 1 88 ? -31.400 -2.758 38.469 1.00 92.19 88 ASP A CA 1
ATOM 643 C C . ASP A 1 88 ? -30.753 -4.012 37.857 1.00 92.19 88 ASP A C 1
ATOM 645 O O . ASP A 1 88 ? -31.365 -4.694 37.030 1.00 92.19 88 ASP A O 1
ATOM 649 N N . GLY A 1 89 ? -29.491 -4.276 38.193 1.00 93.44 89 GLY A N 1
ATOM 650 C CA . GLY A 1 89 ? -28.694 -5.351 37.593 1.00 93.44 89 GLY A CA 1
ATOM 651 C C . GLY A 1 89 ? -28.235 -5.099 36.149 1.00 93.44 89 GLY A C 1
ATOM 652 O O . GLY A 1 89 ? -27.683 -6.003 35.517 1.00 93.44 89 GLY A O 1
ATOM 653 N N . ALA A 1 90 ? -28.458 -3.905 35.584 1.00 94.75 90 ALA A N 1
ATOM 654 C CA . ALA A 1 90 ? -28.100 -3.615 34.196 1.00 94.75 90 ALA A CA 1
ATOM 655 C C . ALA A 1 90 ? -26.580 -3.667 33.953 1.00 94.75 90 ALA A C 1
ATOM 657 O O . ALA A 1 90 ? -25.774 -3.216 34.768 1.00 94.75 90 ALA A O 1
ATOM 658 N N . THR A 1 91 ? -26.185 -4.169 32.779 1.00 97.25 91 THR A N 1
ATOM 659 C CA . THR A 1 91 ? -24.807 -4.066 32.278 1.00 97.25 91 THR A CA 1
ATOM 660 C C . THR A 1 91 ? -24.740 -2.988 31.206 1.00 97.25 91 THR A C 1
ATOM 662 O O . THR A 1 91 ? -25.438 -3.081 30.198 1.00 97.25 91 THR A O 1
ATOM 665 N N . ILE A 1 92 ? -23.901 -1.979 31.425 1.00 97.12 92 ILE A N 1
ATOM 666 C CA . ILE A 1 92 ? -23.652 -0.872 30.505 1.00 97.12 92 ILE A CA 1
ATOM 667 C C . ILE A 1 92 ? -22.276 -1.086 29.873 1.00 97.12 92 ILE A C 1
ATOM 669 O O . ILE A 1 92 ? -21.258 -0.990 30.552 1.00 97.12 92 ILE A O 1
ATOM 673 N N . GLU A 1 93 ? -22.228 -1.367 28.578 1.00 97.38 93 GLU A N 1
ATOM 674 C CA . GLU A 1 93 ? -21.000 -1.443 27.789 1.00 97.38 93 GLU A CA 1
ATOM 675 C C . GLU A 1 93 ? -20.728 -0.093 27.122 1.00 97.38 93 GLU A C 1
ATOM 677 O O . GLU A 1 93 ? -21.584 0.457 26.429 1.00 97.38 93 GLU A O 1
ATOM 682 N N . VAL A 1 94 ? -19.520 0.428 27.317 1.00 97.25 94 VAL A N 1
ATOM 683 C CA . VAL A 1 94 ? -18.999 1.630 26.669 1.00 97.25 94 VAL A CA 1
ATOM 684 C C . VAL A 1 94 ? -17.776 1.234 25.856 1.00 97.25 94 VAL A C 1
ATOM 686 O O . VAL A 1 94 ? -16.789 0.730 26.400 1.00 97.25 94 VAL A O 1
ATOM 689 N N . ARG A 1 95 ? -17.830 1.493 24.551 1.00 96.06 95 ARG A N 1
ATOM 690 C CA . ARG A 1 95 ? -16.682 1.388 23.653 1.00 96.06 95 ARG A CA 1
ATOM 691 C C . ARG A 1 95 ? -16.245 2.778 23.248 1.00 96.06 95 ARG A C 1
ATOM 693 O O . ARG A 1 95 ? -17.038 3.527 22.672 1.00 96.06 95 ARG A O 1
ATOM 700 N N . ARG A 1 96 ? -15.001 3.119 23.574 1.00 96.25 96 ARG A N 1
ATOM 701 C CA . ARG A 1 96 ? -14.472 4.451 23.294 1.00 96.25 96 ARG A CA 1
ATOM 702 C C . ARG A 1 96 ? -14.017 4.582 21.850 1.00 96.25 96 ARG A C 1
ATOM 704 O O . ARG A 1 96 ? -13.368 3.679 21.320 1.00 96.25 96 ARG A O 1
ATOM 711 N N . ALA A 1 97 ? -14.330 5.721 21.245 1.00 96.88 97 ALA A N 1
ATOM 712 C CA . ALA A 1 97 ? -13.869 6.076 19.917 1.00 96.88 97 ALA A CA 1
ATOM 713 C C . ALA A 1 97 ? -12.361 6.334 19.915 1.00 96.88 97 ALA A C 1
ATOM 715 O O . ALA A 1 97 ? -11.811 7.017 20.782 1.00 96.88 97 ALA A O 1
ATOM 716 N N . ARG A 1 98 ? -11.688 5.786 18.907 1.00 97.06 98 ARG A N 1
ATOM 717 C CA . ARG A 1 98 ? -10.245 5.865 18.698 1.00 97.06 98 ARG A CA 1
ATOM 718 C C . ARG A 1 98 ? -9.992 6.423 17.299 1.00 97.06 98 ARG A C 1
ATOM 720 O O . ARG A 1 98 ? -10.463 5.830 16.325 1.00 97.06 98 ARG A O 1
ATOM 727 N N . PRO A 1 99 ? -9.282 7.553 17.166 1.00 97.44 99 PRO A N 1
ATOM 728 C CA . PRO A 1 99 ? -8.972 8.110 15.858 1.00 97.44 99 PRO A CA 1
ATOM 729 C C . PRO A 1 99 ? -7.906 7.281 15.140 1.00 97.44 99 PRO A C 1
ATOM 731 O O . PRO A 1 99 ? -6.836 7.002 15.676 1.00 97.44 99 PRO A O 1
ATOM 734 N N . ILE A 1 100 ? -8.183 6.911 13.896 1.00 96.94 100 ILE A N 1
ATOM 735 C CA . ILE A 1 100 ? -7.255 6.215 13.012 1.00 96.94 100 ILE A CA 1
ATOM 736 C C . ILE A 1 100 ? -6.947 7.100 11.813 1.00 96.94 100 ILE A C 1
ATOM 738 O O . ILE A 1 100 ? -7.835 7.455 11.037 1.00 96.94 100 ILE A O 1
ATOM 742 N N . LYS A 1 101 ? -5.660 7.385 11.611 1.00 97.88 101 LYS A N 1
ATOM 743 C CA . LYS A 1 101 ? -5.152 7.948 10.360 1.00 97.88 101 LYS A CA 1
ATOM 744 C C . LYS A 1 101 ? -4.728 6.804 9.447 1.00 97.88 101 LYS A C 1
ATOM 746 O O . LYS A 1 101 ? -3.628 6.268 9.572 1.00 97.88 101 LYS A O 1
ATOM 751 N N . LEU A 1 102 ? -5.609 6.417 8.536 1.00 96.06 102 LEU A N 1
ATOM 752 C CA . LEU A 1 102 ? -5.407 5.290 7.635 1.00 96.06 102 LEU A CA 1
ATOM 753 C C . LEU A 1 102 ? -4.826 5.752 6.298 1.00 96.06 102 LEU A C 1
ATOM 755 O O . LEU A 1 102 ? -5.444 6.546 5.595 1.00 96.06 102 LEU A O 1
ATOM 759 N N . THR A 1 103 ? -3.695 5.181 5.898 1.00 95.00 103 THR A N 1
ATOM 760 C CA . THR A 1 103 ? -3.143 5.280 4.543 1.00 95.00 103 THR A CA 1
ATOM 761 C C . THR A 1 103 ? -3.351 3.963 3.804 1.00 95.00 103 THR A C 1
ATOM 763 O O . THR A 1 103 ? -2.599 3.012 4.002 1.00 95.00 103 THR A O 1
ATOM 766 N N . LEU A 1 104 ? -4.366 3.903 2.943 1.00 91.69 104 LEU A N 1
ATOM 767 C CA . LEU A 1 104 ? -4.691 2.729 2.131 1.00 91.69 104 LEU A CA 1
ATOM 768 C C . LEU A 1 104 ? -4.176 2.927 0.705 1.00 91.69 104 LEU A C 1
ATOM 770 O O . LEU A 1 104 ? -4.595 3.855 0.012 1.00 91.69 104 LEU A O 1
ATOM 774 N N . ASP A 1 105 ? -3.249 2.074 0.264 1.00 88.38 105 ASP A N 1
ATOM 775 C CA . ASP A 1 105 ? -2.653 2.120 -1.082 1.00 88.38 105 ASP A CA 1
ATOM 776 C C . ASP A 1 105 ? -2.131 3.521 -1.478 1.00 88.38 105 ASP A C 1
ATOM 778 O O . ASP A 1 105 ? -2.172 3.935 -2.638 1.00 88.38 105 ASP A O 1
ATOM 782 N N . GLY A 1 106 ? -1.632 4.267 -0.487 1.00 88.06 106 GLY A N 1
ATOM 783 C CA . GLY A 1 106 ? -1.097 5.619 -0.649 1.00 88.06 106 GLY A CA 1
ATOM 784 C C . GLY A 1 106 ? -2.103 6.762 -0.531 1.00 88.06 106 GLY A C 1
ATOM 785 O O . GLY A 1 106 ? -1.687 7.911 -0.652 1.00 88.06 106 GLY A O 1
ATOM 786 N N . ARG A 1 107 ? -3.389 6.487 -0.294 1.00 89.38 107 ARG A N 1
ATOM 787 C CA . ARG A 1 107 ? -4.396 7.514 0.005 1.00 89.38 107 ARG A CA 1
ATOM 788 C C . ARG A 1 107 ? -4.660 7.569 1.501 1.00 89.38 107 ARG A C 1
ATOM 790 O O . ARG A 1 107 ? -5.021 6.558 2.098 1.00 89.38 107 ARG A O 1
ATOM 797 N N . THR A 1 108 ? -4.484 8.745 2.094 1.00 96.06 108 THR A N 1
ATOM 798 C CA . THR A 1 108 ? -4.693 8.956 3.530 1.00 96.06 108 THR A CA 1
ATOM 799 C C . THR A 1 108 ? -6.108 9.457 3.819 1.00 96.06 108 THR A C 1
ATOM 801 O O . THR A 1 108 ? -6.623 10.315 3.107 1.00 96.06 108 THR A O 1
ATOM 804 N N . SER A 1 109 ? -6.726 8.921 4.868 1.00 95.50 109 SER A N 1
ATOM 805 C CA . SER A 1 109 ? -8.045 9.306 5.374 1.00 95.50 109 SER A CA 1
ATOM 806 C C . SER A 1 109 ? -8.101 9.154 6.894 1.00 95.50 109 SER A C 1
ATOM 808 O O . SER A 1 109 ? -7.356 8.355 7.463 1.00 95.50 109 SER A O 1
ATOM 810 N N . GLU A 1 110 ? -8.960 9.929 7.547 1.00 96.50 110 GLU A N 1
ATOM 811 C CA . GLU A 1 110 ? -9.166 9.874 8.996 1.00 96.50 110 GLU A CA 1
ATOM 812 C C . GLU A 1 110 ? -10.505 9.216 9.309 1.00 96.50 110 GLU A C 1
ATOM 814 O O . GLU A 1 110 ? -11.520 9.536 8.690 1.00 96.50 110 GLU A O 1
ATOM 819 N N . HIS A 1 111 ? -10.496 8.291 10.265 1.00 96.25 111 HIS A N 1
ATOM 820 C CA . HIS A 1 111 ? -11.667 7.527 10.685 1.00 96.25 111 HIS A CA 1
ATOM 821 C C . HIS A 1 111 ? -11.717 7.420 12.205 1.00 96.25 111 HIS A C 1
ATOM 823 O O . HIS A 1 111 ? -10.692 7.523 12.875 1.00 96.25 111 HIS A O 1
ATOM 829 N N . LEU A 1 112 ? -12.905 7.173 12.751 1.00 96.75 112 LEU A N 1
ATOM 830 C CA . LEU A 1 112 ? -13.089 6.797 14.151 1.00 96.75 112 LEU A CA 1
ATOM 831 C C . LEU A 1 112 ? -13.512 5.330 14.204 1.00 96.75 112 LEU A C 1
ATOM 833 O O . LEU A 1 112 ? -14.427 4.934 13.487 1.00 96.75 112 LEU A O 1
ATOM 837 N N . VAL A 1 113 ? -12.851 4.550 15.055 1.00 97.06 113 VAL A N 1
ATOM 838 C CA . VAL A 1 113 ? -13.161 3.134 15.308 1.00 97.06 113 VAL A CA 1
ATOM 839 C C . VAL A 1 113 ? -13.402 2.909 16.794 1.00 97.06 113 VAL A C 1
ATOM 841 O O . VAL A 1 113 ? -12.949 3.698 17.622 1.00 97.06 113 VAL A O 1
ATOM 844 N N . THR A 1 114 ? -14.092 1.832 17.151 1.00 96.06 114 THR A N 1
ATOM 845 C CA . THR A 1 114 ? -14.345 1.462 18.555 1.00 96.06 114 THR A CA 1
ATOM 846 C C . THR A 1 114 ? -13.558 0.239 19.018 1.00 96.06 114 THR A C 1
ATOM 848 O O . THR A 1 114 ? -13.450 -0.002 20.222 1.00 96.06 114 THR A O 1
ATOM 851 N N . SER A 1 115 ? -12.984 -0.523 18.082 1.00 95.38 115 SER A N 1
ATOM 852 C CA . SER A 1 115 ? -12.141 -1.678 18.395 1.00 95.38 115 SER A CA 1
ATOM 853 C C . SER A 1 115 ? -10.895 -1.298 19.195 1.00 95.38 115 SER A C 1
ATOM 855 O O . SER A 1 115 ? -10.265 -0.269 18.955 1.00 95.38 115 SER A O 1
ATOM 857 N N . THR A 1 116 ? -10.506 -2.166 20.126 1.00 95.31 116 THR A N 1
ATOM 858 C CA . THR A 1 116 ? -9.299 -2.016 20.948 1.00 95.31 116 THR A CA 1
ATOM 859 C C . THR A 1 116 ? -8.032 -2.526 20.268 1.00 95.31 116 THR A C 1
ATOM 861 O O . THR A 1 116 ? -6.948 -2.266 20.781 1.00 95.31 116 THR A O 1
ATOM 864 N N . ASP A 1 117 ? -8.155 -3.237 19.147 1.00 95.19 117 ASP A N 1
ATOM 865 C CA . ASP A 1 117 ? -7.050 -3.834 18.391 1.00 95.19 117 ASP A CA 1
ATOM 866 C C . ASP A 1 117 ? -7.112 -3.499 16.889 1.00 95.19 117 ASP A C 1
ATOM 868 O O . ASP A 1 117 ? -8.150 -3.081 16.357 1.00 95.19 117 ASP A O 1
ATOM 872 N N . VAL A 1 118 ? -5.975 -3.656 16.204 1.00 95.44 118 VAL A N 1
ATOM 873 C CA . VAL A 1 118 ? -5.824 -3.342 14.774 1.00 95.44 118 VAL A CA 1
ATOM 874 C C . VAL A 1 118 ? -6.727 -4.218 13.904 1.00 95.44 118 VAL A C 1
ATOM 876 O O . VAL A 1 118 ? -7.338 -3.714 12.962 1.00 95.44 118 VAL A O 1
ATOM 879 N N . ALA A 1 119 ? -6.847 -5.514 14.203 1.00 94.00 119 ALA A N 1
ATOM 880 C CA . ALA A 1 119 ? -7.668 -6.445 13.430 1.00 94.00 119 ALA A CA 1
ATOM 881 C C . ALA A 1 119 ? -9.142 -6.023 13.405 1.00 94.00 119 ALA A C 1
ATOM 883 O O . ALA A 1 119 ? -9.746 -5.936 12.333 1.00 94.00 119 ALA A O 1
ATOM 884 N N . GLY A 1 120 ? -9.714 -5.735 14.574 1.00 94.25 120 GLY A N 1
ATOM 885 C CA . GLY A 1 120 ? -11.087 -5.273 14.697 1.00 94.25 120 GLY A CA 1
ATOM 886 C C . GLY A 1 120 ? -11.272 -3.868 14.130 1.00 94.25 120 GLY A C 1
ATOM 887 O O . GLY A 1 120 ? -12.283 -3.616 13.482 1.00 94.25 120 GLY A O 1
ATOM 888 N N . ALA A 1 121 ? -10.281 -2.978 14.270 1.00 94.81 121 ALA A N 1
ATOM 889 C CA . ALA A 1 121 ? -10.336 -1.644 13.669 1.00 94.81 121 ALA A CA 1
ATOM 890 C C . ALA A 1 121 ? -10.404 -1.717 12.135 1.00 94.81 121 ALA A C 1
ATOM 892 O O . ALA A 1 121 ? -11.235 -1.059 11.515 1.00 94.81 121 ALA A O 1
ATOM 893 N N . LEU A 1 122 ? -9.577 -2.559 11.507 1.00 94.25 122 LEU A N 1
ATOM 894 C CA . LEU A 1 122 ? -9.630 -2.782 10.060 1.00 94.25 122 LEU A CA 1
ATOM 895 C C . LEU A 1 122 ? -10.952 -3.431 9.629 1.00 94.25 122 LEU A C 1
ATOM 897 O O . LEU A 1 122 ? -11.508 -3.044 8.601 1.00 94.25 122 LEU A O 1
ATOM 901 N N . ALA A 1 123 ? -11.491 -4.361 10.425 1.00 93.44 123 ALA A N 1
ATOM 902 C CA . ALA A 1 123 ? -12.786 -4.981 10.155 1.00 93.44 123 ALA A CA 1
ATOM 903 C C . ALA A 1 123 ? -13.946 -3.969 10.193 1.00 93.44 123 ALA A C 1
ATOM 905 O O . ALA A 1 123 ? -14.801 -4.007 9.308 1.00 93.44 123 ALA A O 1
ATOM 906 N N . GLU A 1 124 ? -13.956 -3.039 11.155 1.00 94.50 124 GLU A N 1
ATOM 907 C CA . GLU A 1 124 ? -14.935 -1.939 11.222 1.00 94.50 124 GLU A CA 1
ATOM 908 C C . GLU A 1 124 ? -14.866 -1.030 9.985 1.00 94.50 124 GLU A C 1
ATOM 910 O O . GLU A 1 124 ? -15.897 -0.584 9.485 1.00 94.50 124 GLU A O 1
ATOM 915 N N . LEU A 1 125 ? -13.665 -0.815 9.440 1.00 93.81 125 LEU A N 1
ATOM 916 C CA . LEU A 1 125 ? -13.445 -0.049 8.207 1.00 93.81 125 LEU A CA 1
ATOM 917 C C . LEU A 1 125 ? -13.696 -0.862 6.924 1.00 93.81 125 LEU A C 1
ATOM 919 O O . LEU A 1 125 ? -13.409 -0.379 5.828 1.00 93.81 125 LEU A O 1
ATOM 923 N N . ALA A 1 126 ? -14.215 -2.089 7.039 1.00 91.88 126 ALA A N 1
ATOM 924 C CA . ALA A 1 126 ? -14.414 -3.031 5.936 1.00 91.88 126 ALA A CA 1
ATOM 925 C C . ALA A 1 126 ? -13.129 -3.336 5.136 1.00 91.88 126 ALA A C 1
ATOM 927 O O . ALA A 1 126 ? -13.176 -3.650 3.943 1.00 91.88 126 ALA A O 1
ATOM 928 N N . ILE A 1 127 ? -11.970 -3.277 5.798 1.00 88.25 127 ILE A N 1
ATOM 929 C CA . ILE A 1 127 ? -10.665 -3.626 5.234 1.00 88.25 127 ILE A CA 1
ATOM 930 C C . ILE A 1 127 ? -10.327 -5.044 5.700 1.00 88.25 127 ILE A C 1
ATOM 932 O O . ILE A 1 127 ? -10.051 -5.258 6.881 1.00 88.25 127 ILE A O 1
ATOM 936 N N . PRO A 1 128 ? -10.353 -6.048 4.809 1.00 77.38 128 PRO A N 1
ATOM 937 C CA . PRO A 1 128 ? -10.109 -7.424 5.216 1.00 77.38 128 PRO A CA 1
ATOM 938 C C . PRO A 1 128 ? -8.693 -7.584 5.785 1.00 77.38 128 PRO A C 1
ATOM 940 O O . PRO A 1 128 ? -7.743 -7.035 5.244 1.00 77.38 128 PRO A O 1
ATOM 943 N N . ALA A 1 129 ? -8.509 -8.403 6.823 1.00 63.19 129 ALA A N 1
ATOM 944 C CA . ALA A 1 129 ? -7.175 -8.686 7.375 1.00 63.19 129 ALA A CA 1
ATOM 945 C C . ALA A 1 129 ? -6.227 -9.331 6.339 1.00 63.19 129 ALA A C 1
ATOM 947 O O . ALA A 1 129 ? -5.014 -9.143 6.374 1.00 63.19 129 ALA A O 1
ATOM 948 N N . ALA A 1 130 ? -6.792 -10.038 5.353 1.00 63.16 130 ALA A N 1
ATOM 949 C CA . ALA A 1 130 ? -6.068 -10.565 4.199 1.00 63.16 130 ALA A CA 1
ATOM 950 C C . ALA A 1 130 ? -5.766 -9.505 3.120 1.00 63.16 130 ALA A C 1
ATOM 952 O O . ALA A 1 130 ? -5.243 -9.862 2.061 1.00 63.16 130 ALA A O 1
ATOM 953 N N . ALA A 1 131 ? -6.106 -8.228 3.359 1.00 64.50 131 ALA A N 1
ATOM 954 C CA . ALA A 1 131 ? -5.939 -7.149 2.396 1.00 64.50 131 ALA A CA 1
ATOM 955 C C . ALA A 1 131 ? -4.502 -7.090 1.912 1.00 64.50 131 ALA A C 1
ATOM 957 O O . ALA A 1 131 ? -4.330 -6.918 0.724 1.00 64.50 131 ALA A O 1
ATOM 958 N N . GLY A 1 132 ? -3.490 -7.342 2.743 1.00 81.12 132 GLY A N 1
ATOM 959 C CA . GLY A 1 132 ? -2.110 -7.481 2.289 1.00 81.12 132 GLY A CA 1
ATOM 960 C C . GLY A 1 132 ? -1.118 -7.215 3.408 1.00 81.12 132 GLY A C 1
ATOM 961 O O . GLY A 1 132 ? -1.066 -7.985 4.360 1.00 81.12 132 GLY A O 1
ATOM 962 N N . GLN A 1 133 ? -0.304 -6.171 3.272 1.00 87.50 133 GLN A N 1
ATOM 963 C CA . GLN A 1 133 ? 0.657 -5.775 4.302 1.00 87.50 133 GLN A CA 1
ATOM 964 C C . GLN A 1 133 ? 0.089 -4.619 5.123 1.00 87.50 133 GLN A C 1
ATOM 966 O O . GLN A 1 133 ? -0.315 -3.604 4.561 1.00 87.50 133 GLN A O 1
ATOM 971 N N . VAL A 1 134 ? 0.087 -4.771 6.442 1.00 92.12 134 VAL A N 1
ATOM 972 C CA . VAL A 1 134 ? -0.326 -3.743 7.404 1.00 92.12 134 VAL A CA 1
ATOM 973 C C . VAL A 1 134 ? 0.915 -3.287 8.171 1.00 92.12 134 VAL A C 1
ATOM 975 O O . VAL A 1 134 ? 1.804 -4.095 8.436 1.00 92.12 134 VAL A O 1
ATOM 978 N N . SER A 1 135 ? 1.004 -2.000 8.505 1.00 94.12 135 SER A N 1
ATOM 979 C CA . SER A 1 135 ? 2.142 -1.425 9.237 1.00 94.12 135 SER A CA 1
ATOM 980 C C . SER A 1 135 ? 2.249 -1.857 10.705 1.00 94.12 135 SER A C 1
ATOM 982 O O . SER A 1 135 ? 3.264 -1.570 11.327 1.00 94.12 135 SER A O 1
ATOM 984 N N . ALA A 1 136 ? 1.217 -2.506 11.243 1.00 93.75 136 ALA A N 1
ATOM 985 C CA . ALA A 1 136 ? 1.081 -2.929 12.634 1.00 93.75 136 ALA A CA 1
ATOM 986 C C . ALA A 1 136 ? 0.560 -4.382 12.698 1.00 93.75 136 ALA A C 1
ATOM 988 O O . ALA A 1 136 ? -0.211 -4.776 11.810 1.00 93.75 136 ALA A O 1
ATOM 989 N N . PRO A 1 137 ? 0.953 -5.188 13.704 1.00 93.81 137 PRO A N 1
ATOM 990 C CA . PRO A 1 137 ? 0.376 -6.503 13.955 1.00 93.81 137 PRO A CA 1
ATOM 991 C C . PRO A 1 137 ? -1.141 -6.441 14.207 1.00 93.81 137 PRO A C 1
ATOM 993 O O . PRO A 1 137 ? -1.628 -5.457 14.763 1.00 93.81 137 P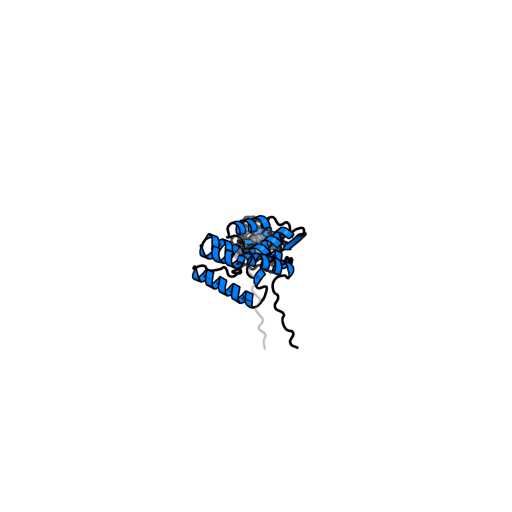RO A O 1
ATOM 996 N N . PRO A 1 138 ? -1.911 -7.481 13.837 1.00 92.69 138 PRO A N 1
ATOM 997 C CA . PRO A 1 138 ? -3.367 -7.485 14.009 1.00 92.69 138 PRO A CA 1
ATOM 998 C C . PRO A 1 138 ? -3.833 -7.390 15.472 1.00 92.69 138 PRO A C 1
ATOM 1000 O O . PRO A 1 138 ? -4.911 -6.872 15.739 1.00 92.69 138 PRO A O 1
ATOM 1003 N N . ASP A 1 139 ? -3.037 -7.895 16.408 1.00 94.38 139 ASP A N 1
ATOM 1004 C CA . ASP A 1 139 ? -3.287 -7.900 17.853 1.00 94.38 139 ASP A CA 1
ATOM 1005 C C . ASP A 1 139 ? -2.744 -6.654 18.570 1.00 94.38 139 ASP A C 1
ATOM 1007 O O . ASP A 1 139 ? -2.919 -6.512 19.782 1.00 94.38 139 ASP A O 1
ATOM 1011 N N . GLU A 1 140 ? -2.099 -5.734 17.845 1.00 96.31 140 GLU A N 1
ATOM 1012 C CA . GLU A 1 140 ? -1.603 -4.496 18.435 1.00 96.31 140 GLU A CA 1
ATOM 1013 C C . GLU A 1 140 ? -2.767 -3.636 18.941 1.00 96.31 140 GLU A C 1
ATOM 1015 O O . GLU A 1 140 ? -3.782 -3.449 18.264 1.00 96.31 140 GLU A O 1
ATOM 1020 N N . ALA A 1 141 ? -2.612 -3.105 20.154 1.00 95.75 141 ALA A N 1
ATOM 1021 C CA . ALA A 1 141 ? -3.632 -2.288 20.787 1.00 95.75 141 ALA A CA 1
ATOM 1022 C C . ALA A 1 141 ? -3.740 -0.915 20.110 1.00 95.75 141 ALA A C 1
ATOM 1024 O O . ALA A 1 141 ? -2.752 -0.195 19.976 1.00 95.75 141 ALA A O 1
ATOM 1025 N N . VAL A 1 142 ? -4.959 -0.504 19.765 1.00 96.50 142 VAL A N 1
ATOM 1026 C CA . VAL A 1 142 ? -5.247 0.833 19.238 1.00 96.50 142 VAL A CA 1
ATOM 1027 C C . VAL A 1 142 ? -5.426 1.795 20.419 1.00 96.50 142 VAL A C 1
ATOM 1029 O O . VAL A 1 142 ? -6.403 1.668 21.158 1.00 96.50 142 VAL A O 1
ATOM 1032 N N . PRO A 1 143 ? -4.534 2.773 20.650 1.00 95.38 143 PRO A N 1
ATOM 1033 C CA . PRO A 1 143 ? -4.639 3.697 21.773 1.00 95.38 143 PRO A CA 1
ATOM 1034 C C . PRO A 1 143 ? -5.757 4.732 21.579 1.00 95.38 143 PRO A C 1
ATOM 1036 O O . PRO A 1 143 ? -6.111 5.106 20.463 1.00 95.38 143 PRO A O 1
ATOM 1039 N N . LEU A 1 144 ? -6.269 5.263 22.694 1.00 94.12 144 LEU A N 1
ATOM 1040 C CA . LEU A 1 144 ? -7.267 6.346 22.694 1.00 94.12 144 LEU A CA 1
ATOM 1041 C C . LEU A 1 144 ? -6.724 7.660 22.108 1.00 94.12 144 LEU A C 1
ATOM 1043 O O . LEU A 1 144 ? -7.494 8.459 21.590 1.00 94.12 144 LEU A O 1
ATOM 1047 N N . SER A 1 145 ? -5.404 7.879 22.158 1.00 94.38 145 SER A N 1
ATOM 1048 C CA . SER A 1 145 ? -4.737 9.027 21.522 1.00 94.38 145 SER A CA 1
ATOM 1049 C C . SER A 1 145 ? -4.768 8.975 19.992 1.00 94.38 145 SER A C 1
ATOM 1051 O O . SER A 1 145 ? -4.455 9.969 19.342 1.00 94.38 145 SER A O 1
ATOM 1053 N N . GLY A 1 146 ? -5.120 7.820 19.428 1.00 93.75 146 GLY A N 1
ATOM 1054 C CA . GLY A 1 146 ? -5.138 7.546 18.003 1.00 93.75 146 GLY A CA 1
ATOM 1055 C C . GLY A 1 146 ? -3.891 6.847 17.477 1.00 93.75 146 GLY A C 1
ATOM 1056 O O . GLY A 1 146 ? -2.850 6.801 18.133 1.00 93.75 146 GLY A O 1
ATOM 1057 N N . MET A 1 147 ? -4.015 6.285 16.277 1.00 96.44 147 MET A N 1
ATOM 1058 C CA . MET A 1 147 ? -2.976 5.483 15.626 1.00 96.44 147 MET A CA 1
ATOM 1059 C C . MET A 1 147 ? -2.933 5.754 14.122 1.00 96.44 147 MET A C 1
ATOM 1061 O O . MET A 1 147 ? -3.961 5.925 13.466 1.00 96.44 147 MET A O 1
ATOM 1065 N N . ALA A 1 148 ? -1.725 5.782 13.562 1.00 97.31 148 ALA A N 1
ATOM 1066 C CA . ALA A 1 148 ? -1.523 5.822 12.122 1.00 97.31 148 ALA A CA 1
ATOM 1067 C C . ALA A 1 148 ? -1.316 4.399 11.593 1.00 97.31 148 ALA A C 1
ATOM 1069 O O . ALA A 1 148 ? -0.429 3.686 12.058 1.00 97.31 148 ALA A O 1
ATOM 1070 N N . LEU A 1 149 ? -2.113 4.000 10.604 1.00 95.25 149 LEU A N 1
ATOM 1071 C CA . LEU A 1 149 ? -2.031 2.684 9.976 1.00 95.25 149 LEU A CA 1
ATOM 1072 C C . LEU A 1 149 ? -1.792 2.840 8.481 1.00 95.25 149 LEU A C 1
ATOM 1074 O O . LEU A 1 149 ? -2.489 3.596 7.811 1.00 95.25 149 LEU A O 1
ATOM 1078 N N . THR A 1 150 ? -0.822 2.109 7.942 1.00 94.00 150 THR A N 1
ATOM 1079 C CA . THR A 1 150 ? -0.618 1.988 6.496 1.00 94.00 150 THR A CA 1
ATOM 1080 C C . THR A 1 150 ? -0.971 0.577 6.063 1.00 94.00 150 THR A C 1
ATOM 1082 O O . THR A 1 150 ? -0.454 -0.391 6.618 1.00 94.00 150 THR A O 1
ATOM 1085 N N . VAL A 1 151 ? -1.846 0.468 5.068 1.00 92.62 151 VAL A N 1
ATOM 1086 C CA . VAL A 1 151 ? -2.299 -0.803 4.507 1.00 92.62 151 VAL A CA 1
ATOM 1087 C C . VAL A 1 151 ? -2.002 -0.818 3.015 1.00 92.62 151 VAL A C 1
ATOM 1089 O O . VAL A 1 151 ? -2.409 0.079 2.274 1.00 92.62 151 VAL A O 1
ATOM 1092 N N . TYR A 1 152 ? -1.307 -1.862 2.576 1.00 88.44 152 TYR A N 1
ATOM 1093 C CA . TYR A 1 152 ? -1.059 -2.152 1.172 1.00 88.44 152 TYR A CA 1
ATOM 1094 C C . TYR A 1 152 ? -1.869 -3.365 0.750 1.00 88.44 152 TYR A C 1
ATOM 1096 O O . TYR A 1 152 ? -1.645 -4.473 1.249 1.00 88.44 152 TYR A O 1
ATOM 1104 N N . THR A 1 153 ? -2.783 -3.165 -0.194 1.00 88.50 153 THR A N 1
ATOM 1105 C CA . THR A 1 153 ? -3.652 -4.224 -0.686 1.00 88.50 153 THR A CA 1
ATOM 1106 C C . THR A 1 153 ? -2.893 -5.115 -1.670 1.00 88.50 153 THR A C 1
ATOM 1108 O O . THR A 1 153 ? -2.394 -4.663 -2.699 1.00 88.50 153 THR A O 1
ATOM 1111 N N . ARG A 1 154 ? -2.825 -6.414 -1.395 1.00 88.50 154 ARG A N 1
ATOM 1112 C CA . ARG A 1 154 ? -2.297 -7.452 -2.267 1.00 88.50 154 ARG A CA 1
ATOM 1113 C C . ARG A 1 154 ? -3.280 -7.674 -3.414 1.00 88.50 154 ARG A C 1
ATOM 1115 O O . ARG A 1 154 ? -4.413 -8.108 -3.224 1.00 88.50 154 ARG A O 1
ATOM 1122 N N . ARG A 1 155 ? -2.827 -7.403 -4.633 1.00 86.00 155 ARG A N 1
ATOM 1123 C CA . ARG A 1 155 ? -3.623 -7.491 -5.861 1.00 86.00 155 ARG A CA 1
ATOM 1124 C C . ARG A 1 155 ? -3.070 -8.581 -6.763 1.00 86.00 155 ARG A C 1
ATOM 1126 O O . ARG A 1 155 ? -1.866 -8.824 -6.791 1.00 86.00 155 ARG A O 1
ATOM 1133 N N . LYS A 1 156 ? -3.955 -9.246 -7.508 1.00 88.81 156 LYS A N 1
ATOM 1134 C CA . LYS A 1 156 ? -3.562 -10.185 -8.563 1.00 88.81 156 LYS A CA 1
ATOM 1135 C C . LYS A 1 156 ? -3.335 -9.396 -9.849 1.00 88.81 156 LYS A C 1
ATOM 1137 O O . LYS A 1 156 ? -4.272 -8.791 -10.361 1.00 88.81 156 LYS A O 1
ATOM 1142 N N . VAL A 1 157 ? -2.116 -9.425 -10.364 1.00 90.50 157 VAL A N 1
ATOM 1143 C CA . VAL A 1 157 ? -1.732 -8.772 -11.616 1.00 90.50 157 VAL A CA 1
ATOM 1144 C C . VAL A 1 157 ? -1.308 -9.816 -12.640 1.00 90.50 157 VAL A C 1
ATOM 1146 O O . VAL A 1 157 ? -0.826 -10.898 -12.299 1.00 90.50 157 VAL A O 1
ATOM 1149 N N . TYR A 1 158 ? -1.525 -9.490 -13.909 1.00 88.75 158 TYR A N 1
ATOM 1150 C CA . TYR A 1 158 ? -1.113 -10.311 -15.038 1.00 88.75 158 TYR A CA 1
ATOM 1151 C C . TYR A 1 158 ? -0.019 -9.561 -15.781 1.00 88.75 158 TYR A C 1
ATOM 1153 O O . TYR A 1 158 ? -0.272 -8.486 -16.320 1.00 88.75 158 TYR A O 1
ATOM 1161 N N . VAL A 1 159 ? 1.184 -10.123 -15.801 1.00 84.25 159 VAL A N 1
ATOM 1162 C CA . VAL A 1 159 ? 2.290 -9.587 -16.591 1.00 84.25 159 VAL A CA 1
ATOM 1163 C C . VAL A 1 159 ? 2.363 -10.398 -17.872 1.00 84.25 159 VAL A C 1
ATOM 1165 O O . VAL A 1 159 ? 2.544 -11.612 -17.832 1.00 84.25 159 VAL A O 1
ATOM 1168 N N . VAL A 1 160 ? 2.197 -9.740 -19.013 1.00 80.69 160 VAL A N 1
ATO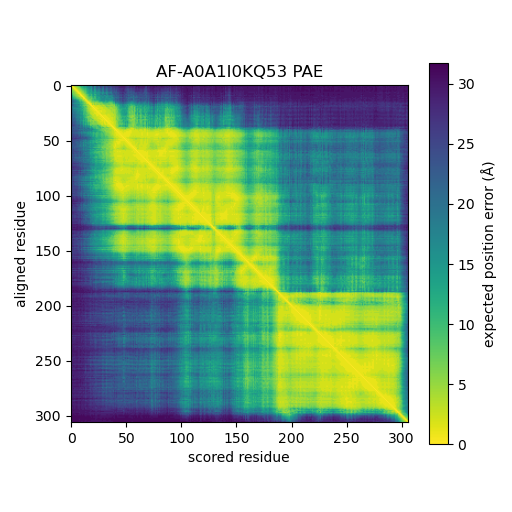M 1169 C CA . VAL A 1 160 ? 2.354 -10.373 -20.324 1.00 80.69 160 VAL A CA 1
ATOM 1170 C C . VAL A 1 160 ? 3.665 -9.879 -20.922 1.00 80.69 160 VAL A C 1
ATOM 1172 O O . VAL A 1 160 ? 3.797 -8.702 -21.243 1.00 80.69 160 VAL A O 1
ATOM 1175 N N . ALA A 1 161 ? 4.640 -10.778 -21.036 1.00 72.12 161 ALA A N 1
ATOM 1176 C CA . ALA A 1 161 ? 5.963 -10.511 -21.585 1.00 72.12 161 ALA A CA 1
ATOM 1177 C C . ALA A 1 161 ? 6.168 -11.368 -22.844 1.00 72.12 161 ALA A C 1
ATOM 1179 O O . ALA A 1 161 ? 6.560 -12.535 -22.774 1.00 72.12 161 ALA A O 1
ATOM 1180 N N . GLY A 1 162 ? 5.871 -10.796 -24.014 1.00 72.00 162 GLY A N 1
ATOM 1181 C CA . GLY A 1 162 ? 5.845 -11.543 -25.275 1.00 72.00 162 GLY A CA 1
ATOM 1182 C C . GLY A 1 162 ? 4.743 -12.606 -25.265 1.00 72.00 162 GLY A C 1
ATOM 1183 O O . GLY A 1 162 ? 3.583 -12.282 -25.028 1.00 72.00 162 GLY A O 1
ATOM 1184 N N . ALA A 1 163 ? 5.107 -13.870 -25.496 1.00 74.75 163 ALA A N 1
ATOM 1185 C CA . ALA A 1 163 ? 4.177 -15.003 -25.440 1.00 74.75 163 ALA A CA 1
ATOM 1186 C C . ALA A 1 163 ? 3.919 -15.521 -24.009 1.00 74.75 163 ALA A C 1
ATOM 1188 O O . ALA A 1 163 ? 3.021 -16.334 -23.796 1.00 74.75 163 ALA A O 1
ATOM 1189 N N . THR A 1 164 ? 4.695 -15.067 -23.021 1.00 74.19 164 THR A N 1
ATOM 1190 C CA . THR A 1 164 ? 4.608 -15.565 -21.647 1.00 74.19 164 THR A CA 1
ATOM 1191 C C . THR A 1 164 ? 3.645 -14.714 -20.830 1.00 74.19 164 THR A C 1
ATOM 1193 O O . THR A 1 164 ? 3.794 -13.495 -20.747 1.00 74.19 164 THR A O 1
ATOM 1196 N N . ARG A 1 165 ? 2.680 -15.361 -20.169 1.00 84.69 165 ARG A N 1
ATOM 1197 C CA . ARG A 1 165 ? 1.788 -14.725 -19.193 1.00 84.69 165 ARG A CA 1
ATOM 1198 C C . ARG A 1 165 ? 2.153 -15.177 -17.784 1.00 84.69 165 ARG A C 1
ATOM 1200 O O . ARG A 1 165 ? 1.940 -16.331 -17.430 1.00 84.69 165 ARG A O 1
ATOM 1207 N N . LEU A 1 166 ? 2.646 -14.248 -16.978 1.00 84.50 166 LEU A N 1
ATOM 1208 C CA . LEU A 1 166 ? 2.915 -14.436 -15.558 1.00 84.50 166 LEU A CA 1
ATOM 1209 C C . LEU A 1 166 ? 1.743 -13.907 -14.733 1.00 84.50 166 LEU A C 1
ATOM 1211 O O . LEU A 1 166 ? 1.077 -12.930 -15.092 1.00 84.50 166 LEU A O 1
ATOM 1215 N N . VAL A 1 167 ? 1.483 -14.575 -13.617 1.00 90.69 167 VAL A N 1
ATOM 1216 C CA . VAL A 1 167 ? 0.435 -14.206 -12.670 1.00 90.69 167 VAL A CA 1
ATOM 1217 C C . VAL A 1 167 ? 1.100 -13.933 -11.334 1.00 90.69 167 VAL A C 1
ATOM 1219 O O . VAL A 1 167 ? 1.563 -14.865 -10.687 1.00 90.69 167 VAL A O 1
ATOM 1222 N N . ALA A 1 168 ? 1.087 -12.676 -10.905 1.00 85.81 168 ALA A N 1
ATOM 1223 C CA . ALA A 1 168 ? 1.694 -12.261 -9.649 1.00 85.81 168 ALA A CA 1
ATOM 1224 C C . ALA A 1 168 ? 0.622 -11.805 -8.659 1.00 85.81 168 ALA A C 1
ATOM 1226 O O . ALA A 1 168 ? -0.379 -11.190 -9.037 1.00 85.81 168 ALA A O 1
ATOM 1227 N N . ARG A 1 169 ? 0.818 -12.096 -7.371 1.00 89.75 169 ARG A N 1
ATOM 1228 C CA . ARG A 1 169 ? 0.057 -11.473 -6.280 1.00 89.75 169 ARG A CA 1
ATOM 1229 C C . ARG A 1 169 ? 0.997 -10.561 -5.513 1.00 89.75 169 ARG A C 1
ATOM 1231 O O . ARG A 1 169 ? 1.915 -11.049 -4.867 1.00 89.75 169 ARG A O 1
ATOM 1238 N N . THR A 1 170 ? 0.757 -9.259 -5.570 1.00 88.12 170 THR A N 1
ATOM 1239 C CA . THR A 1 170 ? 1.730 -8.261 -5.117 1.00 88.12 170 THR A CA 1
ATOM 1240 C C . THR A 1 170 ? 1.063 -7.065 -4.447 1.00 88.12 170 THR A C 1
ATOM 1242 O O . THR A 1 170 ? -0.079 -6.728 -4.756 1.00 88.12 170 THR A O 1
ATOM 1245 N N . THR A 1 171 ? 1.775 -6.458 -3.502 1.00 88.06 171 THR A N 1
ATOM 1246 C CA . THR A 1 171 ? 1.461 -5.168 -2.866 1.00 88.06 171 THR A CA 1
ATOM 1247 C C . THR A 1 171 ? 2.203 -4.002 -3.530 1.00 88.06 171 THR A C 1
ATOM 1249 O O . THR A 1 171 ? 2.095 -2.869 -3.067 1.00 88.06 171 THR A O 1
ATOM 1252 N N . ALA A 1 172 ? 2.970 -4.272 -4.592 1.00 84.00 172 ALA A N 1
ATOM 1253 C CA . ALA A 1 172 ? 3.759 -3.283 -5.309 1.00 84.00 172 ALA A CA 1
ATOM 1254 C C . ALA A 1 172 ? 2.897 -2.125 -5.823 1.00 84.00 172 ALA A C 1
ATOM 1256 O O . ALA A 1 172 ? 1.775 -2.313 -6.305 1.00 84.00 172 ALA A O 1
ATOM 1257 N N . ARG A 1 173 ? 3.457 -0.916 -5.766 1.00 82.06 173 ARG A N 1
ATOM 1258 C CA . ARG A 1 173 ? 2.752 0.312 -6.167 1.00 82.06 173 ARG A CA 1
ATOM 1259 C C . ARG A 1 173 ? 2.937 0.669 -7.632 1.00 82.06 173 ARG A C 1
ATOM 1261 O O . ARG A 1 173 ? 2.132 1.419 -8.178 1.00 82.06 173 ARG A O 1
ATOM 1268 N N . THR A 1 174 ? 4.002 0.173 -8.253 1.00 81.81 174 THR A N 1
ATOM 1269 C CA . THR A 1 174 ? 4.375 0.528 -9.624 1.00 81.81 174 THR A CA 1
ATOM 1270 C C . THR A 1 174 ? 4.584 -0.718 -10.469 1.00 81.81 174 THR A C 1
ATOM 1272 O O . THR A 1 174 ? 4.998 -1.763 -9.970 1.00 81.81 174 THR A O 1
ATOM 1275 N N . VAL A 1 175 ? 4.353 -0.598 -11.779 1.00 82.94 175 VAL A N 1
ATOM 1276 C CA . VAL A 1 175 ? 4.635 -1.679 -12.736 1.00 82.94 175 VAL A CA 1
ATOM 1277 C C . VAL A 1 175 ? 6.108 -2.093 -12.663 1.00 82.94 175 VAL A C 1
ATOM 1279 O O . VAL A 1 175 ? 6.401 -3.282 -12.642 1.00 82.94 175 VAL A O 1
ATOM 1282 N N . ARG A 1 176 ? 7.032 -1.129 -12.539 1.00 78.81 176 ARG A N 1
ATOM 1283 C CA . ARG A 1 176 ? 8.477 -1.381 -12.395 1.00 78.81 176 ARG A CA 1
ATOM 1284 C C . ARG A 1 176 ? 8.778 -2.323 -11.227 1.00 78.81 176 ARG A C 1
ATOM 1286 O O . ARG A 1 176 ? 9.552 -3.264 -11.377 1.00 78.81 176 ARG A O 1
ATOM 1293 N N . GLU A 1 177 ? 8.154 -2.090 -10.078 1.00 81.44 177 GLU A N 1
ATOM 1294 C CA . GLU A 1 177 ? 8.335 -2.922 -8.890 1.00 81.44 177 GLU A CA 1
ATOM 1295 C C . GLU A 1 177 ? 7.783 -4.343 -9.091 1.00 81.44 177 GLU A C 1
ATOM 1297 O O . GLU A 1 177 ? 8.467 -5.302 -8.734 1.00 81.44 177 GLU A O 1
ATOM 1302 N N . VAL A 1 178 ? 6.617 -4.486 -9.737 1.00 87.81 178 VAL A N 1
ATOM 1303 C CA . VAL A 1 178 ? 6.053 -5.798 -10.115 1.00 87.81 178 VAL A CA 1
ATOM 1304 C C . VAL A 1 178 ? 7.004 -6.558 -11.039 1.00 87.81 178 VAL A C 1
ATOM 1306 O O . VAL A 1 178 ? 7.316 -7.718 -10.787 1.00 87.81 178 VAL A O 1
ATOM 1309 N N . LEU A 1 179 ? 7.495 -5.910 -12.096 1.00 85.94 179 LEU A N 1
ATOM 1310 C CA . LEU A 1 179 ? 8.399 -6.540 -13.060 1.00 85.94 179 LEU A CA 1
ATOM 1311 C C . LEU A 1 179 ? 9.713 -6.972 -12.403 1.00 85.94 179 LEU A C 1
ATOM 1313 O O . LEU A 1 179 ? 10.200 -8.066 -12.677 1.00 85.94 179 LEU A O 1
ATOM 1317 N N . ARG A 1 180 ? 10.247 -6.163 -11.479 1.00 81.31 180 ARG A N 1
ATOM 1318 C CA . ARG A 1 180 ? 11.446 -6.508 -10.704 1.00 81.31 180 ARG A CA 1
ATOM 1319 C C . ARG A 1 180 ? 11.214 -7.709 -9.781 1.00 81.31 180 ARG A C 1
ATOM 1321 O O . ARG A 1 180 ? 12.083 -8.573 -9.699 1.00 81.31 180 ARG A O 1
ATOM 1328 N N . GLN A 1 181 ? 10.070 -7.770 -9.092 1.00 84.19 181 GLN A N 1
ATOM 1329 C CA . GLN A 1 181 ? 9.700 -8.908 -8.236 1.00 84.19 181 GLN A CA 1
ATOM 1330 C C . GLN A 1 181 ? 9.595 -10.208 -9.040 1.00 84.19 181 GLN A C 1
ATOM 1332 O O . GLN A 1 181 ? 10.138 -11.230 -8.626 1.00 84.19 181 GLN A O 1
ATOM 1337 N N . GLU A 1 182 ? 8.972 -10.141 -10.216 1.00 86.94 182 GLU A N 1
ATOM 1338 C CA . GLU A 1 182 ? 8.793 -11.283 -11.121 1.00 86.94 182 GLU A CA 1
ATOM 1339 C C . GLU A 1 182 ? 10.024 -11.571 -11.997 1.00 86.94 182 GLU A C 1
ATOM 1341 O O . GLU A 1 182 ? 9.970 -12.437 -12.867 1.00 86.94 182 GLU A O 1
ATOM 1346 N N . ARG A 1 183 ? 11.140 -10.856 -11.776 1.00 81.12 183 ARG A N 1
ATOM 1347 C CA . ARG A 1 183 ? 12.394 -10.982 -12.542 1.00 81.12 183 ARG A CA 1
ATOM 1348 C C . ARG A 1 183 ? 12.173 -10.897 -14.056 1.00 81.12 183 ARG A C 1
ATOM 1350 O O . ARG A 1 183 ? 12.813 -11.599 -14.837 1.00 81.12 183 ARG A O 1
ATOM 1357 N N . VAL A 1 184 ? 11.239 -10.047 -14.470 1.00 76.81 184 VAL A N 1
ATOM 1358 C CA . VAL A 1 184 ? 11.009 -9.748 -15.879 1.00 76.81 184 VAL A CA 1
ATOM 1359 C C . VAL A 1 184 ? 12.022 -8.698 -16.293 1.00 76.81 184 VAL A C 1
ATOM 1361 O O . VAL A 1 184 ? 11.852 -7.509 -16.017 1.00 76.81 184 VAL A O 1
ATOM 1364 N N . ASP A 1 185 ? 13.074 -9.156 -16.965 1.00 67.75 185 ASP A N 1
ATOM 1365 C CA . ASP A 1 185 ? 14.071 -8.271 -17.547 1.00 67.75 185 ASP A CA 1
ATOM 1366 C C . ASP A 1 185 ? 13.425 -7.427 -18.646 1.00 67.75 185 ASP A C 1
ATOM 1368 O O . ASP A 1 185 ? 12.997 -7.915 -19.699 1.00 67.75 185 ASP A O 1
ATOM 1372 N N . LEU A 1 186 ? 13.335 -6.126 -18.387 1.00 65.38 186 LEU A N 1
ATOM 1373 C CA . LEU A 1 186 ? 12.961 -5.162 -19.404 1.00 65.38 186 LEU A CA 1
ATOM 1374 C C . LEU A 1 186 ? 14.101 -5.088 -20.421 1.00 65.38 186 LEU A C 1
ATOM 1376 O O . LEU A 1 186 ? 15.204 -4.647 -20.101 1.00 65.38 186 LEU A O 1
ATOM 1380 N N . GLY A 1 187 ? 13.820 -5.510 -21.656 1.00 61.38 187 GLY A N 1
ATOM 1381 C CA . GLY A 1 187 ? 14.718 -5.279 -22.783 1.00 61.38 187 GLY A CA 1
ATOM 1382 C C . GLY A 1 187 ? 15.091 -3.797 -22.847 1.00 61.38 187 GLY A C 1
ATOM 1383 O O . GLY A 1 187 ? 14.232 -2.923 -22.732 1.00 61.38 187 GLY A O 1
ATOM 1384 N N . HIS A 1 188 ? 16.385 -3.523 -22.959 1.00 68.06 188 HIS A N 1
ATOM 1385 C CA . HIS A 1 188 ? 16.943 -2.197 -22.745 1.00 68.06 188 HIS A CA 1
ATOM 1386 C C . HIS A 1 188 ? 16.511 -1.216 -23.843 1.00 68.06 188 HIS A C 1
ATOM 1388 O O . HIS A 1 188 ? 17.132 -1.142 -24.896 1.00 68.06 188 HIS A O 1
ATOM 1394 N N . GLY A 1 189 ? 15.501 -0.384 -23.577 1.00 73.75 189 GLY A N 1
ATOM 1395 C CA . GLY A 1 189 ? 15.219 0.834 -24.352 1.00 73.75 189 GLY A CA 1
ATOM 1396 C C . GLY A 1 189 ? 16.268 1.934 -24.137 1.00 73.75 189 GLY A C 1
ATOM 1397 O O . GLY A 1 189 ? 15.933 3.110 -24.198 1.00 73.75 189 GLY A O 1
ATOM 1398 N N . TYR A 1 190 ? 17.504 1.553 -23.809 1.00 85.75 190 TYR A N 1
ATOM 1399 C CA . TYR A 1 190 ? 18.608 2.423 -23.425 1.00 85.75 190 TYR A CA 1
ATOM 1400 C C . TYR A 1 190 ? 19.568 2.534 -24.604 1.00 85.75 190 TYR A C 1
ATOM 1402 O O . TYR A 1 190 ? 20.224 1.560 -24.979 1.00 85.75 190 TYR A O 1
ATOM 1410 N N . LEU A 1 191 ? 19.626 3.711 -25.223 1.00 86.12 191 LEU A N 1
ATOM 1411 C CA . LEU A 1 191 ? 20.328 3.910 -26.491 1.00 86.12 191 LEU A CA 1
ATOM 1412 C C . LEU A 1 191 ? 21.840 3.673 -26.387 1.00 86.12 191 LEU A C 1
ATOM 1414 O O . LEU A 1 191 ? 22.447 3.196 -27.348 1.00 86.12 191 LEU A O 1
ATOM 1418 N N . THR A 1 192 ? 22.447 3.955 -25.229 1.00 86.06 192 THR A N 1
ATOM 1419 C CA . THR A 1 192 ? 23.893 3.754 -25.025 1.00 86.06 192 THR A CA 1
ATOM 1420 C C . THR A 1 192 ? 24.249 2.293 -24.768 1.00 86.06 192 THR A C 1
ATOM 1422 O O . THR A 1 192 ? 25.358 1.876 -25.085 1.00 86.06 192 THR A O 1
ATOM 1425 N N . TYR A 1 193 ? 23.312 1.479 -24.267 1.00 82.69 193 TYR A N 1
ATOM 1426 C CA . TYR A 1 193 ? 23.568 0.070 -23.953 1.00 82.69 193 TYR A CA 1
ATOM 1427 C C . TYR A 1 193 ? 23.978 -0.737 -25.190 1.00 82.69 193 TYR A C 1
ATOM 1429 O O . TYR A 1 193 ? 24.880 -1.565 -25.124 1.00 82.69 193 TYR A O 1
ATOM 1437 N N . TYR A 1 194 ? 23.353 -0.480 -26.338 1.00 75.75 194 TYR A N 1
ATOM 1438 C CA . TYR A 1 194 ? 23.653 -1.218 -27.565 1.00 75.75 194 TYR A CA 1
ATOM 1439 C C . TYR A 1 194 ? 25.069 -0.967 -28.097 1.00 75.75 194 TYR A C 1
ATOM 1441 O O . TYR A 1 194 ? 25.665 -1.871 -28.676 1.00 75.75 194 TYR A O 1
ATOM 1449 N N . ALA A 1 195 ? 25.593 0.247 -27.908 1.00 74.81 195 ALA A N 1
ATOM 1450 C CA . ALA A 1 195 ? 26.908 0.644 -28.402 1.00 74.81 195 ALA A CA 1
ATOM 1451 C C . ALA A 1 195 ? 28.020 0.417 -27.367 1.00 74.81 195 ALA A C 1
ATOM 1453 O O . ALA A 1 195 ? 29.109 -0.022 -27.726 1.00 74.81 195 ALA A O 1
ATOM 1454 N N . ASP A 1 196 ? 27.744 0.699 -26.093 1.00 79.56 196 ASP A N 1
ATOM 1455 C CA . ASP A 1 196 ? 28.751 0.715 -25.032 1.00 79.56 196 ASP A CA 1
ATOM 1456 C C . ASP A 1 196 ? 28.606 -0.446 -24.036 1.00 79.56 196 ASP A C 1
ATOM 1458 O O . ASP A 1 196 ? 29.512 -0.646 -23.229 1.00 79.56 196 ASP A O 1
ATOM 1462 N N . GLY A 1 197 ? 27.505 -1.206 -24.067 1.00 78.44 197 GLY A N 1
ATOM 1463 C CA . GLY A 1 197 ? 27.215 -2.276 -23.106 1.00 78.44 197 GLY A CA 1
ATOM 1464 C C . GLY A 1 197 ? 27.200 -1.799 -21.656 1.00 78.44 197 GLY A C 1
ATOM 1465 O O . GLY A 1 197 ? 27.080 -0.608 -21.387 1.00 78.44 197 GLY A O 1
ATOM 1466 N N . ASP A 1 198 ? 27.334 -2.707 -20.691 1.00 74.50 198 ASP A N 1
ATOM 1467 C CA . ASP A 1 198 ? 27.473 -2.330 -19.275 1.00 74.50 198 ASP A CA 1
ATOM 1468 C C . ASP A 1 198 ? 28.947 -2.138 -18.895 1.00 74.50 198 ASP A C 1
ATOM 1470 O O . ASP A 1 198 ? 29.533 -2.898 -18.129 1.00 74.50 198 ASP A O 1
ATOM 1474 N N . THR A 1 199 ? 29.584 -1.158 -19.535 1.00 80.62 199 THR A N 1
ATOM 1475 C CA . THR A 1 199 ? 31.015 -0.878 -19.376 1.00 80.62 199 THR A CA 1
ATOM 1476 C C . THR A 1 199 ? 31.242 0.503 -18.770 1.00 80.62 199 THR A C 1
ATOM 1478 O O . THR A 1 199 ? 30.371 1.380 -18.802 1.00 80.62 199 THR A O 1
ATOM 1481 N N . ARG A 1 200 ? 32.466 0.771 -18.300 1.00 79.38 200 ARG A N 1
ATOM 1482 C CA . ARG A 1 200 ? 32.870 2.133 -17.887 1.00 79.38 200 ARG A CA 1
ATOM 1483 C C . ARG A 1 200 ? 32.628 3.201 -18.959 1.00 79.38 200 ARG A C 1
ATOM 1485 O O . ARG A 1 200 ? 32.323 4.347 -18.626 1.00 79.38 200 ARG A O 1
ATOM 1492 N N . ARG A 1 201 ? 32.707 2.825 -20.239 1.00 82.50 201 ARG A N 1
ATOM 1493 C CA . ARG A 1 201 ? 32.424 3.716 -21.371 1.00 82.50 201 ARG A CA 1
ATOM 1494 C C . ARG A 1 201 ? 30.972 4.195 -21.361 1.00 82.50 201 ARG A C 1
ATOM 1496 O O . ARG A 1 201 ? 30.737 5.383 -21.566 1.00 82.50 201 ARG A O 1
ATOM 1503 N N . ARG A 1 202 ? 30.020 3.326 -21.002 1.00 85.94 202 ARG A N 1
ATOM 1504 C CA . ARG A 1 202 ? 28.609 3.707 -20.856 1.00 85.94 202 ARG A CA 1
ATOM 1505 C C . ARG A 1 202 ? 28.418 4.766 -19.778 1.00 85.94 202 ARG A C 1
ATOM 1507 O O . ARG A 1 202 ? 27.690 5.727 -20.000 1.00 85.94 202 ARG A O 1
ATOM 1514 N N . GLY A 1 203 ? 29.117 4.656 -18.647 1.00 86.56 203 GLY A N 1
ATOM 1515 C CA . GLY A 1 203 ? 29.092 5.684 -17.600 1.00 86.56 203 GLY A CA 1
ATOM 1516 C C . GLY A 1 203 ? 29.459 7.081 -18.125 1.00 86.56 203 GLY A C 1
ATOM 1517 O O . GLY A 1 203 ? 28.788 8.063 -17.799 1.00 86.56 203 GLY A O 1
ATOM 1518 N N . ALA A 1 204 ? 30.466 7.170 -19.000 1.00 88.38 204 ALA A N 1
ATOM 1519 C CA . ALA A 1 204 ? 30.861 8.424 -19.641 1.00 88.38 204 ALA A CA 1
ATOM 1520 C C . ALA A 1 204 ? 29.793 8.946 -20.620 1.00 88.38 204 ALA A C 1
ATOM 1522 O O . ALA A 1 204 ? 29.484 10.142 -20.592 1.00 88.38 204 ALA A O 1
ATOM 1523 N N . SER A 1 205 ? 29.188 8.064 -21.421 1.00 90.00 205 SER A N 1
ATOM 1524 C CA . SER A 1 205 ? 28.089 8.398 -22.340 1.00 90.00 205 SER A CA 1
ATOM 1525 C C . SER A 1 205 ? 26.857 8.927 -21.595 1.00 90.00 205 SER A C 1
ATOM 1527 O O . SER A 1 205 ? 26.316 9.974 -21.952 1.00 90.00 205 SER A O 1
ATOM 1529 N N . LEU A 1 206 ? 26.469 8.284 -20.486 1.00 91.44 206 LEU A N 1
ATOM 1530 C CA . LEU A 1 206 ? 25.371 8.745 -19.627 1.00 91.44 206 LEU A CA 1
ATOM 1531 C C . LEU A 1 206 ? 25.671 10.121 -19.015 1.00 91.44 206 LEU A C 1
ATOM 1533 O O . LEU A 1 206 ? 24.804 10.996 -18.987 1.00 91.44 206 LEU A O 1
ATOM 1537 N N . ALA A 1 207 ? 26.901 10.345 -18.542 1.00 91.12 207 ALA A N 1
ATOM 1538 C CA . ALA A 1 207 ? 27.306 11.635 -17.989 1.00 91.12 207 ALA A CA 1
ATOM 1539 C C . ALA A 1 207 ? 27.318 12.748 -19.052 1.00 91.12 207 ALA A C 1
ATOM 1541 O O . ALA A 1 207 ? 26.923 13.877 -18.757 1.00 91.12 207 ALA A O 1
ATOM 1542 N N . ALA A 1 208 ? 27.748 12.444 -20.280 1.00 91.06 208 ALA A N 1
ATOM 1543 C CA . ALA A 1 208 ? 27.713 13.384 -21.399 1.00 91.06 208 ALA A CA 1
ATOM 1544 C C . ALA A 1 208 ? 26.278 13.790 -21.748 1.00 91.06 2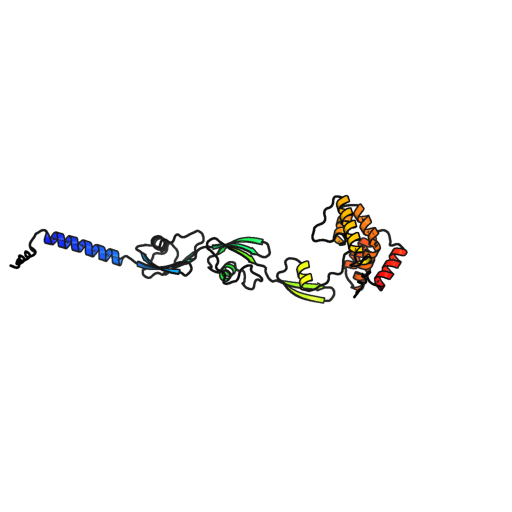08 ALA A C 1
ATOM 1546 O O . ALA A 1 208 ? 25.995 14.982 -21.878 1.00 91.06 208 ALA A O 1
ATOM 1547 N N . LEU A 1 209 ? 25.360 12.825 -21.794 1.00 92.31 209 LEU A N 1
ATOM 1548 C CA . LEU A 1 209 ? 23.960 13.091 -22.096 1.00 92.31 209 LEU A CA 1
ATOM 1549 C C . LEU A 1 209 ? 23.275 13.911 -20.987 1.00 92.31 209 LEU A C 1
ATOM 1551 O O . LEU A 1 209 ? 22.597 14.891 -21.283 1.00 92.31 209 LEU A O 1
ATOM 1555 N N . LYS A 1 210 ? 23.567 13.629 -19.705 1.00 93.19 210 LYS A N 1
ATOM 1556 C CA . LYS A 1 210 ? 23.129 14.480 -18.576 1.00 93.19 210 LYS A CA 1
ATOM 1557 C C . LYS A 1 210 ? 23.616 15.924 -18.697 1.00 93.19 210 LYS A C 1
ATOM 1559 O O . LYS A 1 210 ? 22.858 16.847 -18.407 1.00 93.19 210 LYS A O 1
ATOM 1564 N N . ARG A 1 211 ? 24.872 16.141 -19.110 1.00 92.88 211 ARG A N 1
ATOM 1565 C CA . ARG A 1 211 ? 25.395 17.500 -19.340 1.00 92.88 211 ARG A CA 1
ATOM 1566 C C . ARG A 1 211 ? 24.660 18.203 -20.478 1.00 92.88 211 ARG A C 1
ATOM 1568 O O . ARG A 1 211 ? 24.417 19.397 -20.359 1.00 92.88 211 ARG A O 1
ATOM 1575 N N . ARG A 1 212 ? 24.282 17.478 -21.534 1.00 92.56 212 ARG A N 1
ATOM 1576 C CA . ARG A 1 212 ? 23.538 18.031 -22.673 1.00 92.56 212 ARG A CA 1
ATOM 1577 C C . ARG A 1 212 ? 22.137 18.491 -22.276 1.00 92.56 212 ARG A C 1
ATOM 1579 O O . ARG A 1 212 ? 21.794 19.625 -22.584 1.00 92.56 212 ARG A O 1
ATOM 1586 N N . TYR A 1 213 ? 21.389 17.677 -21.524 1.00 93.62 213 TYR A N 1
ATOM 1587 C CA . TYR A 1 213 ? 20.089 18.094 -20.979 1.00 93.62 213 TYR A CA 1
ATOM 1588 C C . TYR A 1 213 ? 20.215 19.376 -20.150 1.00 93.62 213 TYR A C 1
ATOM 1590 O O . TYR A 1 213 ? 19.527 20.356 -20.418 1.00 93.62 213 TYR A O 1
ATOM 1598 N N . ARG A 1 214 ? 21.179 19.418 -19.221 1.00 93.62 214 ARG A N 1
ATOM 1599 C CA . ARG A 1 214 ? 21.420 20.598 -18.376 1.00 93.62 214 ARG A CA 1
ATOM 1600 C C . ARG A 1 214 ? 21.827 21.836 -19.170 1.00 93.62 214 ARG A C 1
ATOM 1602 O O . ARG A 1 214 ? 21.389 22.930 -18.840 1.00 93.62 214 ARG A O 1
ATOM 1609 N N . ALA A 1 215 ? 22.652 21.678 -20.205 1.00 93.06 215 ALA A N 1
ATOM 1610 C CA . ALA A 1 215 ? 23.066 22.783 -21.069 1.00 93.06 215 ALA A CA 1
ATOM 1611 C C . ALA A 1 215 ? 21.891 23.376 -21.863 1.00 93.06 215 ALA A C 1
ATOM 1613 O O . ALA A 1 215 ? 21.885 24.572 -22.132 1.00 93.06 215 ALA A O 1
ATOM 1614 N N . ALA A 1 216 ? 20.891 22.554 -22.186 1.00 92.56 216 ALA A N 1
ATOM 1615 C CA . ALA A 1 216 ? 19.630 22.981 -22.783 1.00 92.56 216 ALA A CA 1
ATOM 1616 C C . ALA A 1 216 ? 18.594 23.474 -21.742 1.00 92.56 216 ALA A C 1
ATOM 1618 O O . ALA A 1 216 ? 17.473 23.809 -22.103 1.00 92.56 216 ALA A O 1
ATOM 1619 N N . GLY A 1 217 ? 18.954 23.533 -20.452 1.00 94.06 217 GLY A N 1
ATOM 1620 C CA . GLY A 1 217 ? 18.080 24.011 -19.374 1.00 94.06 217 GLY A CA 1
ATOM 1621 C C . GLY A 1 217 ? 17.132 22.961 -18.786 1.00 94.06 217 GLY A C 1
ATOM 1622 O O . GLY A 1 217 ? 16.239 23.321 -18.024 1.00 94.06 217 GLY A O 1
ATOM 1623 N N . TRP A 1 218 ? 17.323 21.677 -19.102 1.00 92.69 218 TRP A N 1
ATOM 1624 C CA . TRP A 1 218 ? 16.465 20.584 -18.640 1.00 92.69 218 TRP A CA 1
ATOM 1625 C C . TRP A 1 218 ? 17.051 19.858 -17.428 1.00 92.69 218 TRP A C 1
ATOM 1627 O O . TRP A 1 218 ? 18.253 19.574 -17.359 1.00 92.69 218 TRP A O 1
ATOM 1637 N N . GLU A 1 219 ? 16.173 19.491 -16.496 1.00 90.69 219 GLU A N 1
ATOM 1638 C CA . GLU A 1 219 ? 16.489 18.650 -15.346 1.00 90.69 219 GLU A CA 1
ATOM 1639 C C . GLU A 1 219 ? 15.822 17.280 -15.499 1.00 90.69 219 GLU A C 1
ATOM 1641 O O . GLU A 1 219 ? 14.630 17.177 -15.772 1.00 90.69 219 GLU A O 1
ATOM 1646 N N . LEU A 1 220 ? 16.615 16.218 -15.351 1.00 87.00 220 LEU A N 1
ATOM 1647 C CA . LEU A 1 220 ? 16.146 14.842 -15.476 1.00 87.00 220 LEU A CA 1
ATOM 1648 C C . LEU A 1 220 ? 15.643 14.333 -14.122 1.00 87.00 220 LEU A C 1
ATOM 1650 O O . LEU A 1 220 ? 16.318 14.538 -13.113 1.00 87.00 220 LEU A O 1
ATOM 1654 N N . MET A 1 221 ? 14.525 13.602 -14.118 1.00 81.50 221 MET A N 1
ATOM 1655 C CA . MET A 1 221 ? 14.051 12.896 -12.925 1.00 81.50 221 MET A CA 1
ATOM 1656 C C . MET A 1 221 ? 15.106 11.904 -12.409 1.00 81.50 221 MET A C 1
ATOM 1658 O O . MET A 1 221 ? 15.803 11.247 -13.184 1.00 81.50 221 MET A O 1
ATOM 1662 N N . GLU A 1 222 ? 15.231 11.783 -11.086 1.00 77.00 222 GLU A N 1
ATOM 1663 C CA . GLU A 1 222 ? 16.283 10.967 -10.461 1.00 77.00 222 GLU A CA 1
ATOM 1664 C C . GLU A 1 222 ? 16.153 9.462 -10.748 1.00 77.00 222 GLU A C 1
ATOM 1666 O O . GLU A 1 222 ? 17.144 8.732 -10.678 1.00 77.00 222 GLU A O 1
ATOM 1671 N N . ASP A 1 223 ? 14.951 8.988 -11.076 1.00 77.31 223 ASP A N 1
ATOM 1672 C CA . ASP A 1 223 ? 14.643 7.571 -11.260 1.00 77.31 223 ASP A CA 1
ATOM 1673 C C . ASP A 1 223 ? 14.724 7.091 -12.719 1.00 77.31 223 ASP A C 1
ATOM 1675 O O . ASP A 1 223 ? 14.456 5.916 -12.997 1.00 77.31 223 ASP A O 1
ATOM 1679 N N . GLU A 1 224 ? 15.130 7.964 -13.645 1.00 82.44 224 GLU A N 1
ATOM 1680 C CA . GLU A 1 224 ? 15.291 7.638 -15.060 1.00 82.44 224 GLU A CA 1
ATOM 1681 C C . GLU A 1 224 ? 16.734 7.828 -15.541 1.00 82.44 224 GLU A C 1
ATOM 1683 O O . GLU A 1 224 ? 17.468 8.730 -15.132 1.00 82.44 224 GLU A O 1
ATOM 1688 N N . LEU A 1 225 ? 17.174 6.935 -16.434 1.00 88.75 225 LEU A N 1
ATOM 1689 C CA . LEU A 1 225 ? 18.473 7.085 -17.080 1.00 88.75 225 LEU A CA 1
ATOM 1690 C C . LEU A 1 225 ? 18.360 8.049 -18.265 1.00 88.75 225 LEU A C 1
ATOM 1692 O O . LEU A 1 225 ? 17.380 7.998 -19.007 1.00 88.75 225 LEU A O 1
ATOM 1696 N N . PRO A 1 226 ? 19.392 8.878 -18.495 1.00 91.69 226 PRO A N 1
ATOM 1697 C CA . PRO A 1 226 ? 19.372 9.908 -19.528 1.00 91.69 226 PRO A CA 1
ATOM 1698 C C . PRO A 1 226 ? 19.226 9.343 -20.945 1.00 91.69 226 PRO A C 1
ATOM 1700 O O . PRO A 1 226 ? 18.791 10.057 -21.838 1.00 91.69 226 PRO A O 1
ATOM 1703 N N . ASP A 1 227 ? 19.613 8.087 -21.172 1.00 91.25 227 ASP A N 1
ATOM 1704 C CA . ASP A 1 227 ? 19.602 7.432 -22.479 1.00 91.25 227 ASP A CA 1
ATOM 1705 C C . ASP A 1 227 ? 18.365 6.560 -22.721 1.00 91.25 227 ASP A C 1
ATOM 1707 O O . ASP A 1 227 ? 18.324 5.805 -23.697 1.00 91.25 227 ASP A O 1
ATOM 1711 N N . PHE A 1 228 ? 17.373 6.625 -21.832 1.00 91.00 228 PHE A N 1
ATOM 1712 C CA . PHE A 1 228 ? 16.101 5.950 -22.028 1.00 91.00 228 PHE A CA 1
ATOM 1713 C C . PHE A 1 228 ? 15.368 6.571 -23.222 1.00 91.00 228 PHE A C 1
ATOM 1715 O O . PHE A 1 228 ? 15.160 7.780 -23.268 1.00 91.00 228 PHE A O 1
ATOM 1722 N N . LEU A 1 229 ? 14.974 5.760 -24.206 1.00 91.75 229 LEU A N 1
ATOM 1723 C CA . LEU A 1 229 ? 14.412 6.257 -25.463 1.00 91.75 229 LEU A CA 1
ATOM 1724 C C . LEU A 1 229 ? 13.214 7.210 -25.263 1.00 91.75 229 LEU A C 1
ATOM 1726 O O . LEU A 1 229 ? 13.219 8.254 -25.906 1.00 91.75 229 LEU A O 1
ATOM 1730 N N . PRO A 1 230 ? 12.229 6.937 -24.383 1.00 91.81 230 PRO A N 1
ATOM 1731 C CA . PRO A 1 230 ? 11.165 7.899 -24.093 1.00 91.81 230 PRO A CA 1
ATOM 1732 C C . PRO A 1 230 ? 11.666 9.267 -23.612 1.00 91.81 230 PRO A C 1
ATOM 1734 O O . PRO A 1 230 ? 11.186 10.270 -24.124 1.00 91.81 230 PRO A O 1
ATOM 1737 N N . VAL A 1 231 ? 12.674 9.314 -22.734 1.00 92.12 231 VAL A N 1
ATOM 1738 C CA . VAL A 1 231 ? 13.300 10.571 -22.272 1.00 92.12 231 VAL A CA 1
ATOM 1739 C C . VAL A 1 231 ? 13.923 11.325 -23.443 1.00 92.12 231 VAL A C 1
ATOM 1741 O O . VAL A 1 231 ? 13.725 12.525 -23.604 1.00 92.12 231 VAL A O 1
ATOM 1744 N N . VAL A 1 232 ? 14.663 10.617 -24.301 1.00 93.62 232 VAL A N 1
ATOM 1745 C CA . VAL A 1 232 ? 15.319 11.230 -25.464 1.00 93.62 232 VAL A CA 1
ATOM 1746 C C . VAL A 1 232 ? 14.283 11.728 -26.481 1.00 93.62 232 VAL A C 1
ATOM 1748 O O . VAL A 1 232 ? 14.480 12.779 -27.085 1.00 93.62 232 VAL A O 1
ATOM 1751 N N . LEU A 1 233 ? 13.179 10.997 -26.674 1.00 94.00 233 LEU A N 1
ATOM 1752 C CA . LEU A 1 233 ? 12.076 11.401 -27.552 1.00 94.00 233 LEU A CA 1
ATOM 1753 C C . LEU A 1 233 ? 11.335 12.623 -27.012 1.00 94.00 233 LEU A C 1
ATOM 1755 O O . LEU A 1 233 ? 11.023 13.520 -27.789 1.00 94.00 233 LEU A O 1
ATOM 1759 N N . GLU A 1 234 ? 11.074 12.670 -25.707 1.00 93.94 234 GLU A N 1
ATOM 1760 C CA . GLU A 1 234 ? 10.474 13.831 -25.050 1.00 93.94 234 GLU A CA 1
ATOM 1761 C C . GLU A 1 234 ? 11.373 15.059 -25.200 1.00 93.94 234 GLU A C 1
ATOM 1763 O O . GLU A 1 234 ? 10.920 16.106 -25.662 1.00 93.94 234 GLU A O 1
ATOM 1768 N N . PHE A 1 235 ? 12.672 14.906 -24.940 1.00 94.12 235 PHE A N 1
ATOM 1769 C CA . PHE A 1 235 ? 13.635 15.976 -25.164 1.00 94.12 235 PHE A CA 1
ATOM 1770 C C . PHE A 1 235 ? 13.675 16.422 -26.630 1.00 94.12 235 PHE A C 1
ATOM 1772 O O . PHE A 1 235 ? 13.642 17.614 -26.896 1.00 94.12 235 PHE A O 1
ATOM 1779 N N . ALA A 1 236 ? 13.680 15.494 -27.592 1.00 93.56 236 ALA A N 1
ATOM 1780 C CA . ALA A 1 236 ? 13.664 15.823 -29.019 1.00 93.56 236 ALA A CA 1
ATOM 1781 C C . ALA A 1 236 ? 12.362 16.491 -29.488 1.00 93.56 236 ALA A C 1
ATOM 1783 O O . ALA A 1 236 ? 12.376 17.217 -30.482 1.00 93.56 236 ALA A O 1
ATOM 1784 N N . ALA A 1 237 ? 11.243 16.240 -28.806 1.00 93.69 237 ALA A N 1
ATOM 1785 C CA . ALA A 1 237 ? 9.969 16.889 -29.093 1.00 93.69 237 ALA A CA 1
ATOM 1786 C C . ALA A 1 237 ? 9.920 18.333 -28.571 1.00 93.69 237 ALA A C 1
ATOM 1788 O O . ALA A 1 237 ? 9.232 19.167 -29.158 1.00 93.69 237 ALA A O 1
ATOM 1789 N N . LEU A 1 238 ? 10.637 18.623 -27.481 1.00 93.25 238 LEU A N 1
ATOM 1790 C CA . LEU A 1 238 ? 10.622 19.923 -26.804 1.00 93.25 238 LEU A CA 1
ATOM 1791 C C . LEU A 1 238 ? 11.824 20.811 -27.165 1.00 93.25 238 LEU A C 1
ATOM 1793 O O . LEU A 1 238 ? 11.728 22.033 -27.078 1.00 93.25 238 LEU A O 1
ATOM 1797 N N . ASP A 1 239 ? 12.933 20.215 -27.601 1.00 91.69 239 ASP A N 1
ATOM 1798 C CA . ASP A 1 239 ? 14.183 20.891 -27.932 1.00 91.69 239 ASP A CA 1
ATOM 1799 C C . ASP A 1 239 ? 14.808 20.297 -29.207 1.00 91.69 239 ASP A C 1
ATOM 1801 O O . ASP A 1 239 ? 15.046 19.090 -29.326 1.00 91.69 239 ASP A O 1
ATOM 1805 N N . ALA A 1 240 ? 15.133 21.160 -30.174 1.00 84.94 240 ALA A N 1
ATOM 1806 C CA . ALA A 1 240 ? 15.702 20.746 -31.457 1.00 84.94 240 ALA A CA 1
ATOM 1807 C C . ALA A 1 240 ? 17.040 19.995 -31.312 1.00 84.94 240 ALA A C 1
ATOM 1809 O O . ALA A 1 240 ? 17.382 19.156 -32.153 1.00 84.94 240 ALA A O 1
ATOM 1810 N N . THR A 1 241 ? 17.793 20.245 -30.236 1.00 88.00 241 THR A N 1
ATOM 1811 C CA . THR A 1 241 ? 19.050 19.543 -29.955 1.00 88.00 241 THR A CA 1
ATOM 1812 C C . THR A 1 241 ? 18.843 18.085 -29.540 1.00 88.00 241 THR A C 1
ATOM 1814 O O . THR A 1 241 ? 19.792 17.304 -29.619 1.00 88.00 241 THR A O 1
ATOM 1817 N N . GLY A 1 242 ? 17.628 17.669 -29.168 1.00 87.81 242 GLY A N 1
ATOM 1818 C CA . GLY A 1 242 ? 17.319 16.262 -28.906 1.00 87.81 242 GLY A CA 1
ATOM 1819 C C . GLY A 1 242 ? 17.282 15.405 -30.175 1.00 87.81 242 GLY A C 1
ATOM 1820 O O . GLY A 1 242 ? 17.668 14.236 -30.145 1.00 87.81 242 GLY A O 1
ATOM 1821 N N . ALA A 1 243 ? 16.934 15.985 -31.329 1.00 89.56 243 ALA A N 1
ATOM 1822 C CA . ALA A 1 243 ? 16.983 15.275 -32.610 1.00 89.56 243 ALA A CA 1
ATOM 1823 C C . ALA A 1 243 ? 18.419 14.890 -33.022 1.00 89.56 243 ALA A C 1
ATOM 1825 O O . ALA A 1 243 ? 18.620 13.893 -33.719 1.00 89.56 243 ALA A O 1
ATOM 1826 N N . GLU A 1 244 ? 19.423 15.660 -32.591 1.00 91.31 244 GLU A N 1
ATOM 1827 C CA . GLU A 1 244 ? 20.842 15.308 -32.745 1.00 91.31 244 GLU A CA 1
ATOM 1828 C C . GLU A 1 244 ? 21.186 14.046 -31.949 1.00 91.31 244 GLU A C 1
ATOM 1830 O O . GLU A 1 244 ? 21.803 13.135 -32.491 1.00 91.31 244 GLU A O 1
ATOM 1835 N N . VAL A 1 245 ? 20.714 13.943 -30.700 1.00 92.00 245 VAL A N 1
ATOM 1836 C CA . VAL A 1 245 ? 20.936 12.761 -29.849 1.00 92.00 245 VAL A CA 1
ATOM 1837 C C . VAL A 1 245 ? 20.374 11.507 -30.523 1.00 92.00 245 VAL A C 1
ATOM 1839 O O . VAL A 1 245 ? 21.053 10.485 -30.612 1.00 92.00 245 VAL A O 1
ATOM 1842 N N . LEU A 1 246 ? 19.160 11.581 -31.076 1.00 93.50 246 LEU A N 1
ATOM 1843 C CA . LEU A 1 246 ? 18.567 10.461 -31.815 1.00 93.50 246 LEU A CA 1
ATOM 1844 C C . LEU A 1 246 ? 19.404 10.054 -33.041 1.00 93.50 246 LEU A C 1
ATOM 1846 O O . LEU A 1 246 ? 19.520 8.863 -33.338 1.00 93.50 246 LEU A O 1
ATOM 1850 N N . ARG A 1 247 ? 20.016 11.017 -33.743 1.00 92.25 247 ARG A N 1
ATOM 1851 C CA . ARG A 1 247 ? 20.897 10.749 -34.894 1.00 92.25 247 ARG A CA 1
ATOM 1852 C C . ARG A 1 247 ? 22.233 10.145 -34.484 1.00 92.25 247 ARG A C 1
ATOM 1854 O O . ARG A 1 247 ? 22.663 9.176 -35.110 1.00 92.25 247 ARG A O 1
ATOM 1861 N N . GLU A 1 248 ? 22.854 10.666 -33.432 1.00 91.31 248 GLU A N 1
ATOM 1862 C CA . GLU A 1 248 ? 24.078 10.115 -32.836 1.00 91.31 248 GLU A CA 1
ATOM 1863 C C . GLU A 1 248 ? 23.865 8.651 -32.418 1.00 91.31 248 GLU A C 1
ATOM 1865 O O . GLU A 1 248 ? 24.713 7.791 -32.659 1.00 91.31 248 GLU A O 1
ATOM 1870 N N . HIS A 1 249 ? 22.677 8.333 -31.900 1.00 91.75 249 HIS A N 1
ATOM 1871 C CA . HIS A 1 249 ? 22.292 6.990 -31.473 1.00 91.75 249 HIS A CA 1
ATOM 1872 C C . HIS A 1 249 ? 21.540 6.164 -32.537 1.00 91.75 249 HIS A C 1
ATOM 1874 O O . HIS A 1 249 ? 20.888 5.168 -32.199 1.00 91.75 249 HIS A O 1
ATOM 1880 N N . ARG A 1 250 ? 21.669 6.495 -33.833 1.00 93.12 250 ARG A N 1
ATOM 1881 C CA . ARG A 1 250 ? 20.980 5.781 -34.931 1.00 93.12 250 ARG A CA 1
ATOM 1882 C C . ARG A 1 250 ? 21.225 4.268 -34.916 1.00 93.12 250 ARG A C 1
ATOM 1884 O O . ARG A 1 250 ? 20.297 3.500 -35.152 1.00 93.12 250 ARG A O 1
ATOM 1891 N N . VAL A 1 251 ? 22.447 3.828 -34.609 1.00 90.69 251 VAL A N 1
ATOM 1892 C CA . VAL A 1 251 ? 22.798 2.396 -34.515 1.00 90.69 251 VAL A CA 1
ATOM 1893 C C . VAL A 1 251 ? 21.988 1.693 -33.419 1.00 90.69 251 VAL A C 1
ATOM 1895 O O . VAL A 1 251 ? 21.451 0.612 -33.653 1.00 90.69 251 VAL A O 1
ATOM 1898 N N . GLY A 1 252 ? 21.846 2.319 -32.246 1.00 89.31 252 GLY A N 1
ATOM 1899 C CA . GLY A 1 252 ? 21.064 1.773 -31.133 1.00 89.31 252 GLY A CA 1
ATOM 1900 C C . GLY A 1 252 ? 19.575 1.657 -31.464 1.00 89.31 252 GLY A C 1
ATOM 1901 O O . GLY A 1 252 ? 18.959 0.635 -31.167 1.00 89.31 252 GLY A O 1
ATOM 1902 N N . LEU A 1 253 ? 19.011 2.655 -32.155 1.00 92.00 253 LEU A N 1
ATOM 1903 C CA . LEU A 1 253 ? 17.619 2.631 -32.620 1.00 92.00 253 LEU A CA 1
ATOM 1904 C C . LEU A 1 253 ? 17.353 1.485 -33.608 1.00 92.00 253 LEU A C 1
ATOM 1906 O O . LEU A 1 253 ? 16.357 0.775 -33.475 1.00 92.00 253 LEU A O 1
ATOM 1910 N N . GLU A 1 254 ? 18.253 1.261 -34.566 1.00 91.88 254 GLU A N 1
ATOM 1911 C CA . GLU A 1 254 ? 18.126 0.170 -35.542 1.00 91.88 254 GLU A CA 1
ATOM 1912 C C . GLU A 1 254 ? 18.291 -1.212 -34.893 1.00 91.88 254 GLU A C 1
ATOM 1914 O O . GLU A 1 254 ? 17.578 -2.152 -35.249 1.00 91.88 254 GLU A O 1
ATOM 1919 N N . LEU A 1 255 ? 19.186 -1.342 -33.907 1.00 88.69 255 LEU A N 1
ATOM 1920 C CA . LEU A 1 255 ? 19.343 -2.572 -33.125 1.00 88.69 255 LEU A CA 1
ATOM 1921 C C . LEU A 1 255 ? 18.099 -2.871 -32.283 1.00 88.69 255 LEU A C 1
ATOM 1923 O O . LEU A 1 255 ? 17.642 -4.018 -32.262 1.00 88.69 255 LEU A O 1
ATOM 1927 N N . LEU A 1 256 ? 17.521 -1.852 -31.641 1.00 88.06 256 LEU A N 1
ATOM 1928 C CA . LEU A 1 256 ? 16.257 -1.966 -30.914 1.00 88.06 256 LEU A CA 1
ATOM 1929 C C . LEU A 1 256 ? 15.114 -2.361 -31.859 1.00 88.06 256 LEU A C 1
ATOM 1931 O O . LEU A 1 256 ? 14.389 -3.311 -31.565 1.00 88.06 256 LEU A O 1
ATOM 1935 N N . ARG A 1 257 ? 14.984 -1.694 -33.014 1.00 91.00 257 ARG A N 1
ATOM 1936 C CA . ARG A 1 257 ? 13.983 -2.026 -34.040 1.00 91.00 257 ARG A CA 1
ATOM 1937 C C . ARG A 1 257 ? 14.110 -3.481 -34.484 1.00 91.00 257 ARG A C 1
ATOM 1939 O O . ARG A 1 257 ? 13.141 -4.226 -34.389 1.00 91.00 257 ARG A O 1
ATOM 1946 N N . ALA A 1 258 ? 15.309 -3.914 -34.872 1.00 88.31 258 ALA A N 1
ATOM 1947 C CA . ALA A 1 258 ? 15.561 -5.290 -35.301 1.00 88.31 258 ALA A CA 1
ATOM 1948 C C . ALA A 1 258 ? 15.271 -6.314 -34.187 1.00 88.31 258 ALA A C 1
ATOM 1950 O O . ALA A 1 258 ? 14.750 -7.400 -34.448 1.00 88.31 258 ALA A O 1
ATOM 1951 N N . ALA A 1 259 ? 15.583 -5.985 -32.929 1.00 84.12 259 ALA A N 1
ATOM 1952 C CA . ALA A 1 259 ? 15.257 -6.837 -31.788 1.00 84.12 259 ALA A CA 1
ATOM 1953 C C . ALA A 1 259 ? 13.740 -6.956 -31.564 1.00 84.12 259 ALA A C 1
ATOM 1955 O O . ALA A 1 259 ? 13.259 -8.047 -31.254 1.00 84.12 259 ALA A O 1
ATOM 1956 N N . LEU A 1 260 ? 12.988 -5.867 -31.741 1.00 86.81 260 LEU A N 1
ATOM 1957 C CA . LEU A 1 260 ? 11.526 -5.854 -31.643 1.00 86.81 260 LEU A CA 1
ATOM 1958 C C . LEU A 1 260 ? 10.870 -6.623 -32.799 1.00 86.81 260 LEU A C 1
ATOM 1960 O O . LEU A 1 260 ? 9.933 -7.382 -32.554 1.00 86.81 260 LEU A O 1
ATOM 1964 N N . GLU A 1 261 ? 11.397 -6.501 -34.020 1.00 89.38 261 GLU A N 1
ATOM 1965 C CA . GLU A 1 261 ? 10.931 -7.239 -35.205 1.00 89.38 261 GLU A CA 1
ATOM 1966 C C . GLU A 1 261 ? 11.101 -8.748 -35.038 1.00 89.38 261 GLU A C 1
ATOM 1968 O O . GLU A 1 261 ? 10.144 -9.497 -35.222 1.00 89.38 261 GLU A O 1
ATOM 1973 N N . ARG A 1 262 ? 12.279 -9.205 -34.586 1.00 85.25 262 ARG A N 1
ATOM 1974 C CA . ARG A 1 262 ? 12.522 -10.633 -34.301 1.00 85.25 262 ARG A CA 1
ATOM 1975 C C . ARG A 1 262 ? 11.561 -11.210 -33.261 1.00 85.25 262 ARG A C 1
ATOM 1977 O O . ARG A 1 262 ? 11.323 -12.412 -33.253 1.00 85.25 262 ARG A O 1
ATOM 1984 N N . ARG A 1 263 ? 11.030 -10.368 -32.371 1.00 81.00 263 ARG A N 1
ATOM 1985 C CA . ARG A 1 263 ? 10.070 -10.756 -31.326 1.00 81.00 263 ARG A CA 1
ATOM 1986 C C . ARG A 1 263 ? 8.612 -10.595 -31.764 1.00 81.00 263 ARG A C 1
ATOM 1988 O O . ARG A 1 263 ? 7.730 -10.842 -30.948 1.00 81.00 263 ARG A O 1
ATOM 1995 N N . GLY A 1 264 ? 8.351 -10.152 -32.998 1.00 81.88 264 GLY A N 1
ATOM 1996 C CA . GLY A 1 264 ? 7.000 -9.862 -33.489 1.00 81.88 264 GLY A CA 1
ATOM 1997 C C . GLY A 1 264 ? 6.295 -8.750 -32.706 1.00 81.88 264 GLY A C 1
ATOM 1998 O O . GLY A 1 264 ? 5.072 -8.749 -32.600 1.00 81.88 264 GLY A O 1
ATOM 1999 N N . SER A 1 265 ? 7.050 -7.832 -32.094 1.00 84.38 265 SER A N 1
ATOM 2000 C CA . SER A 1 265 ? 6.481 -6.786 -31.244 1.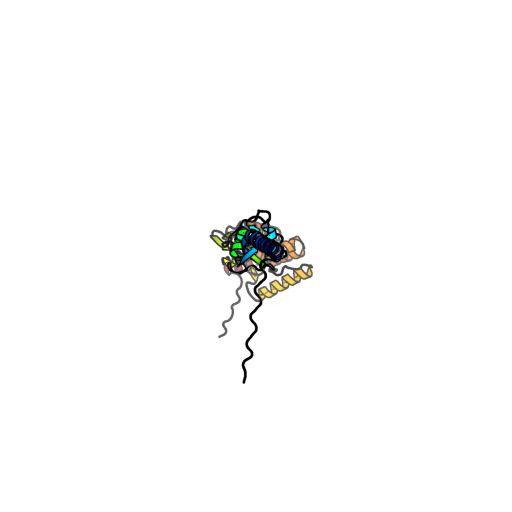00 84.38 265 SER A CA 1
ATOM 2001 C C . SER A 1 265 ? 5.876 -5.662 -32.091 1.00 84.38 265 SER A C 1
ATOM 2003 O O . SER A 1 265 ? 6.580 -5.117 -32.944 1.00 84.38 265 SER A O 1
ATOM 2005 N N . PRO A 1 266 ? 4.63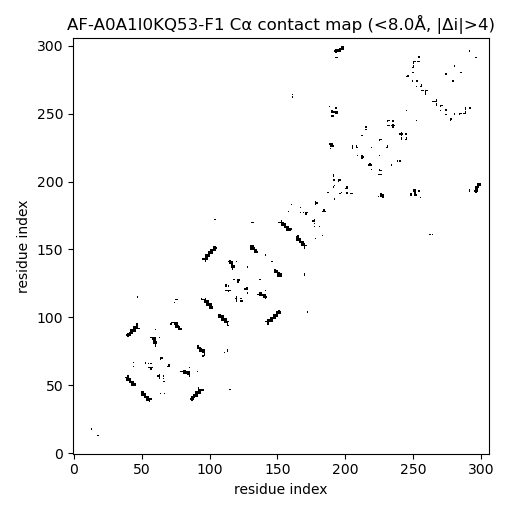2 -5.215 -31.824 1.00 87.44 266 PRO A N 1
ATOM 2006 C CA . PRO A 1 266 ? 4.034 -4.084 -32.540 1.00 87.44 266 PRO A CA 1
ATOM 2007 C C . PRO A 1 266 ? 4.822 -2.778 -32.341 1.00 87.44 266 PRO A C 1
ATOM 2009 O O . PRO A 1 266 ? 4.769 -1.887 -33.185 1.00 87.44 266 PRO A O 1
ATOM 2012 N N . TYR A 1 267 ? 5.624 -2.676 -31.274 1.00 87.94 267 TYR A N 1
ATOM 2013 C CA . TYR A 1 267 ? 6.509 -1.532 -31.038 1.00 87.94 267 TYR A CA 1
ATOM 2014 C C . TYR A 1 267 ? 7.644 -1.405 -32.063 1.00 87.94 267 TYR A C 1
ATOM 2016 O O . TYR A 1 267 ? 8.229 -0.329 -32.175 1.00 87.94 267 TYR A O 1
ATOM 2024 N N . ALA A 1 268 ? 7.931 -2.449 -32.851 1.00 90.81 268 ALA A N 1
ATOM 2025 C CA . ALA A 1 268 ? 8.830 -2.336 -33.997 1.00 90.81 268 ALA A CA 1
ATOM 2026 C C . ALA A 1 268 ? 8.364 -1.249 -34.979 1.00 90.81 268 ALA A C 1
ATOM 2028 O O . ALA A 1 268 ? 9.188 -0.495 -35.490 1.00 90.81 268 ALA A O 1
ATOM 2029 N N . LEU A 1 269 ? 7.045 -1.119 -35.178 1.00 92.50 269 LEU A N 1
ATOM 2030 C CA . LEU A 1 269 ? 6.455 -0.099 -36.046 1.00 92.50 269 LEU A CA 1
ATOM 2031 C C . LEU A 1 269 ? 6.688 1.312 -35.493 1.00 92.50 269 LEU A C 1
ATOM 2033 O O . LEU A 1 269 ? 7.012 2.221 -36.250 1.00 92.50 269 LEU A O 1
ATOM 2037 N N . VAL A 1 270 ? 6.587 1.483 -34.171 1.00 93.12 270 VAL A N 1
ATOM 2038 C CA . VAL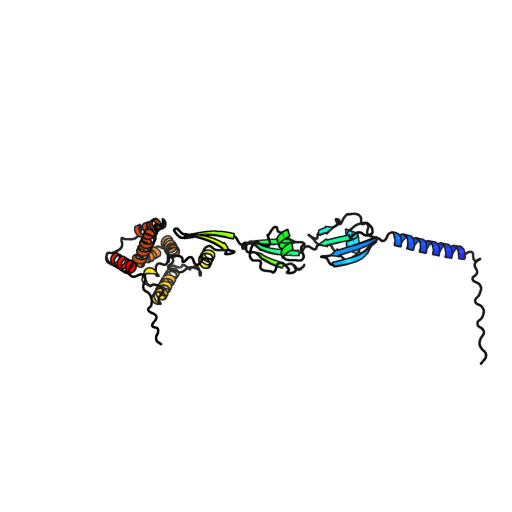 A 1 270 ? 6.819 2.771 -33.497 1.00 93.12 270 VAL A CA 1
ATOM 2039 C C . VAL A 1 270 ? 8.281 3.197 -33.632 1.00 93.12 270 VAL A C 1
ATOM 2041 O O . VAL A 1 270 ? 8.562 4.314 -34.060 1.00 93.12 270 VAL A O 1
ATOM 2044 N N . VAL A 1 271 ? 9.225 2.300 -33.331 1.00 93.62 271 VAL A N 1
ATOM 2045 C CA . VAL A 1 271 ? 10.661 2.598 -33.486 1.00 93.62 271 VAL A CA 1
ATOM 2046 C C . VAL A 1 271 ? 11.020 2.795 -34.963 1.00 93.62 271 VAL A C 1
ATOM 2048 O O . VAL A 1 271 ? 11.831 3.661 -35.286 1.00 93.62 271 VAL A O 1
ATOM 2051 N N . GLY A 1 272 ? 10.381 2.053 -35.872 1.00 94.50 272 GLY A N 1
ATOM 2052 C CA . GLY A 1 272 ? 10.493 2.253 -37.316 1.00 94.50 272 GLY A CA 1
ATOM 2053 C C . GLY A 1 272 ? 10.036 3.642 -37.760 1.00 94.50 272 GLY A C 1
ATOM 2054 O O . GLY A 1 272 ? 10.747 4.288 -38.527 1.00 94.50 272 GLY A O 1
ATOM 2055 N N . ALA A 1 273 ? 8.917 4.139 -37.228 1.00 95.44 273 ALA A N 1
ATOM 2056 C CA . ALA A 1 273 ? 8.431 5.489 -37.501 1.00 95.44 273 ALA A CA 1
ATOM 2057 C C . ALA A 1 273 ? 9.427 6.558 -37.026 1.00 95.44 273 ALA A C 1
ATOM 2059 O O . ALA A 1 273 ? 9.763 7.449 -37.801 1.00 95.44 273 ALA A O 1
ATOM 2060 N N . VAL A 1 274 ? 9.980 6.419 -35.813 1.00 94.38 274 VAL A N 1
ATOM 2061 C CA . VAL A 1 274 ? 11.059 7.298 -35.316 1.00 94.38 274 VAL A CA 1
ATOM 2062 C C . VAL A 1 274 ? 12.277 7.243 -36.240 1.00 94.38 274 VAL A C 1
ATOM 2064 O O . VAL A 1 274 ? 12.809 8.274 -36.627 1.00 94.38 274 VAL A O 1
ATOM 2067 N N . CYS A 1 275 ? 12.717 6.057 -36.661 1.00 94.75 275 CYS A N 1
ATOM 2068 C CA . CYS A 1 275 ? 13.840 5.933 -37.597 1.00 94.75 275 CYS A CA 1
ATOM 2069 C C . CYS A 1 275 ? 13.550 6.575 -38.966 1.00 94.75 275 CYS A C 1
ATOM 2071 O O . CYS A 1 275 ? 14.488 6.998 -39.646 1.00 94.75 275 CYS A O 1
ATOM 2073 N N . GLY A 1 276 ? 12.277 6.632 -39.368 1.00 94.69 276 GLY A N 1
ATOM 2074 C CA . GLY A 1 276 ? 11.808 7.263 -40.601 1.00 94.69 276 GLY A CA 1
ATOM 2075 C C . GLY A 1 276 ? 11.782 8.792 -40.558 1.00 94.69 276 GLY A C 1
ATOM 2076 O O . GLY A 1 276 ? 11.859 9.411 -41.614 1.00 94.69 276 GLY A O 1
ATOM 2077 N N . THR A 1 277 ? 11.728 9.411 -39.372 1.00 93.69 277 THR A N 1
ATOM 2078 C CA . THR A 1 277 ? 11.848 10.876 -39.231 1.00 93.69 277 THR A CA 1
ATOM 2079 C C . THR A 1 277 ? 13.300 11.358 -39.233 1.00 93.69 277 THR A C 1
ATOM 2081 O O . THR A 1 277 ? 13.557 12.556 -39.337 1.00 93.69 277 THR A O 1
ATOM 2084 N N . LEU A 1 278 ? 14.263 10.437 -39.136 1.00 92.44 278 LEU A N 1
ATOM 2085 C CA . LEU A 1 278 ? 15.695 10.724 -39.137 1.00 92.44 278 LEU A CA 1
ATOM 2086 C C . LEU A 1 278 ? 16.311 10.439 -40.520 1.00 92.44 278 LEU A C 1
ATOM 2088 O O . LEU A 1 278 ? 15.831 9.548 -41.227 1.00 92.44 278 LEU A O 1
ATOM 2092 N N . PRO A 1 279 ? 17.429 11.099 -40.888 1.00 93.06 279 PRO A N 1
ATOM 2093 C CA . PRO A 1 279 ? 18.170 10.781 -42.105 1.00 93.06 279 PRO A CA 1
ATOM 2094 C C . PRO A 1 279 ? 18.475 9.281 -42.213 1.00 93.06 279 PRO A C 1
ATOM 2096 O O . PRO A 1 279 ? 18.793 8.664 -41.188 1.00 93.06 279 PRO A O 1
ATOM 2099 N N . PRO A 1 280 ? 18.414 8.684 -43.419 1.00 91.00 280 PRO A N 1
ATOM 2100 C CA . PRO A 1 280 ? 18.690 7.265 -43.605 1.00 91.00 280 PRO A CA 1
ATOM 2101 C C . PRO A 1 280 ? 20.039 6.865 -43.005 1.00 91.00 280 PRO A C 1
ATOM 2103 O O . PRO A 1 280 ? 21.024 7.590 -43.151 1.00 91.00 280 PRO A O 1
ATOM 2106 N N . ALA A 1 281 ? 20.096 5.692 -42.367 1.00 91.00 281 ALA A N 1
ATOM 2107 C CA . ALA A 1 281 ? 21.346 5.186 -41.806 1.00 91.00 281 ALA A CA 1
ATOM 2108 C C . ALA A 1 281 ? 22.449 5.140 -42.880 1.00 91.00 281 ALA A C 1
ATOM 2110 O O . ALA A 1 281 ? 22.195 4.769 -44.030 1.00 91.00 281 ALA A O 1
ATOM 2111 N N . THR A 1 282 ? 23.682 5.482 -42.524 1.00 93.81 282 THR A N 1
ATOM 2112 C CA . THR A 1 282 ? 24.819 5.402 -43.450 1.00 93.81 282 THR A CA 1
ATOM 2113 C C . THR A 1 282 ? 25.220 3.944 -43.711 1.00 93.81 282 THR A C 1
ATOM 2115 O O . THR A 1 282 ? 24.788 3.015 -43.020 1.00 93.81 282 THR A O 1
ATOM 2118 N N . ALA A 1 283 ? 26.049 3.707 -44.733 1.00 93.12 283 ALA A N 1
ATOM 2119 C CA . ALA A 1 283 ? 26.576 2.367 -45.008 1.00 93.12 283 ALA A CA 1
ATOM 2120 C C . ALA A 1 283 ? 27.392 1.814 -43.826 1.00 93.12 283 ALA A C 1
ATOM 2122 O O . ALA A 1 283 ? 27.261 0.635 -43.495 1.00 93.12 283 ALA A O 1
ATOM 2123 N N . GLU A 1 284 ? 28.156 2.685 -43.166 1.00 92.31 284 GLU A N 1
ATOM 2124 C CA . GLU A 1 284 ? 28.927 2.385 -41.960 1.00 92.31 284 GLU A CA 1
ATOM 2125 C C . GLU A 1 284 ? 28.015 2.016 -40.786 1.00 92.31 284 GLU A C 1
ATOM 2127 O O . GLU A 1 284 ? 28.161 0.939 -40.213 1.00 92.31 284 GLU A O 1
ATOM 2132 N N . GLN A 1 285 ? 26.992 2.829 -40.499 1.00 92.12 285 GLN A N 1
ATOM 2133 C CA . GLN A 1 285 ? 26.020 2.534 -39.440 1.00 92.12 285 GLN A CA 1
ATOM 2134 C C . GLN A 1 285 ? 25.305 1.199 -39.682 1.00 92.12 285 GLN A C 1
ATOM 2136 O O . GLN A 1 285 ? 25.135 0.409 -38.757 1.00 92.12 285 GLN A O 1
ATOM 2141 N N . ARG A 1 286 ? 24.926 0.889 -40.929 1.00 90.94 286 ARG A N 1
ATOM 2142 C CA . ARG A 1 286 ? 24.334 -0.418 -41.269 1.00 90.94 286 ARG A CA 1
ATOM 2143 C C . ARG A 1 286 ? 25.309 -1.580 -41.073 1.00 90.94 286 ARG A C 1
ATOM 2145 O O . ARG A 1 286 ? 24.876 -2.663 -40.682 1.00 90.94 286 ARG A O 1
ATOM 2152 N N . ALA A 1 287 ? 26.591 -1.395 -41.388 1.00 89.81 287 ALA A N 1
ATOM 2153 C CA . ALA A 1 287 ? 27.615 -2.410 -41.148 1.00 89.81 287 ALA A CA 1
ATOM 2154 C C . ALA A 1 287 ? 27.800 -2.658 -39.647 1.00 89.81 287 ALA A C 1
ATOM 2156 O O . ALA A 1 287 ? 27.838 -3.811 -39.220 1.00 89.81 287 ALA A O 1
ATOM 2157 N N . GLU A 1 288 ? 27.799 -1.588 -38.858 1.00 88.75 288 GLU A N 1
ATOM 2158 C CA . GLU A 1 288 ? 27.912 -1.655 -37.408 1.00 88.75 288 GLU A CA 1
ATOM 2159 C C . GLU A 1 288 ? 26.710 -2.346 -36.754 1.00 88.75 288 GLU A C 1
ATOM 2161 O O . GLU A 1 288 ? 26.884 -3.240 -35.927 1.00 88.75 288 GLU A O 1
ATOM 2166 N N . VAL A 1 289 ? 25.487 -2.029 -37.192 1.00 89.62 289 VAL A N 1
ATOM 2167 C CA . VAL A 1 289 ? 24.267 -2.726 -36.750 1.00 89.62 289 VAL A CA 1
ATOM 2168 C C . VAL A 1 289 ? 24.364 -4.226 -37.031 1.00 89.62 289 VAL A C 1
ATOM 2170 O O . VAL A 1 289 ? 24.045 -5.027 -36.158 1.00 89.62 289 VAL A O 1
ATOM 2173 N N . ARG A 1 290 ? 24.835 -4.636 -38.219 1.00 88.25 290 ARG A N 1
ATOM 2174 C CA . ARG A 1 290 ? 25.022 -6.067 -38.531 1.00 88.25 290 ARG A CA 1
ATOM 2175 C C . ARG A 1 290 ? 26.056 -6.721 -37.615 1.00 88.25 290 ARG A C 1
ATOM 2177 O O . ARG A 1 290 ? 25.820 -7.834 -37.152 1.00 88.25 290 ARG A O 1
ATOM 2184 N N . ARG A 1 291 ? 27.165 -6.030 -37.334 1.00 87.50 291 ARG A N 1
ATOM 2185 C CA . ARG A 1 291 ? 28.228 -6.511 -36.443 1.00 87.50 291 ARG A CA 1
ATOM 2186 C C . ARG A 1 291 ? 27.711 -6.724 -35.019 1.00 87.50 291 ARG A C 1
ATOM 2188 O O . ARG A 1 291 ? 27.838 -7.823 -34.486 1.00 87.50 291 ARG A O 1
ATOM 2195 N N . LEU A 1 292 ? 27.078 -5.708 -34.435 1.00 85.31 292 LEU A N 1
ATOM 2196 C CA . LEU A 1 292 ? 26.538 -5.754 -33.072 1.00 85.31 292 LEU A CA 1
ATOM 2197 C C . LEU A 1 292 ? 25.337 -6.703 -32.947 1.00 85.31 292 LEU A C 1
ATOM 2199 O O . LEU A 1 292 ? 25.180 -7.365 -31.927 1.00 85.31 292 LEU A O 1
ATOM 2203 N N . ALA A 1 293 ? 24.507 -6.836 -33.985 1.00 83.00 293 ALA A N 1
ATOM 2204 C CA . ALA A 1 293 ? 23.411 -7.805 -33.985 1.00 83.00 293 ALA A CA 1
ATOM 2205 C C . ALA A 1 293 ? 23.907 -9.262 -33.956 1.00 83.00 293 ALA A C 1
ATOM 2207 O O . ALA A 1 293 ? 23.205 -10.115 -33.418 1.00 83.00 293 ALA A O 1
ATOM 2208 N N . ALA A 1 294 ? 25.085 -9.540 -34.526 1.00 81.44 294 ALA A N 1
ATOM 2209 C CA . ALA A 1 294 ? 25.704 -10.865 -34.517 1.00 81.44 294 ALA A CA 1
ATOM 2210 C C . ALA A 1 294 ? 26.523 -11.136 -33.241 1.00 81.44 294 ALA A C 1
ATOM 2212 O O . ALA A 1 294 ? 26.500 -12.253 -32.734 1.00 81.44 294 ALA A O 1
ATOM 2213 N N . GLY A 1 295 ? 27.243 -10.129 -32.732 1.00 75.69 295 GLY A N 1
ATOM 2214 C CA . GLY A 1 295 ? 28.157 -10.266 -31.590 1.00 75.69 295 GLY A CA 1
ATOM 2215 C C . GLY A 1 295 ? 27.577 -9.893 -30.222 1.00 75.69 295 GLY A C 1
ATOM 2216 O O . GLY A 1 295 ? 28.215 -10.160 -29.208 1.00 75.69 295 GLY A O 1
ATOM 2217 N N . GLY A 1 296 ? 26.387 -9.287 -30.179 1.00 68.69 296 GLY A N 1
ATOM 2218 C CA . GLY A 1 296 ? 25.852 -8.655 -28.972 1.00 68.69 296 GLY A CA 1
ATOM 2219 C C . GLY A 1 296 ? 26.531 -7.312 -28.649 1.00 68.69 296 GLY A C 1
ATOM 2220 O O . GLY A 1 296 ? 27.482 -6.912 -29.327 1.00 68.69 296 GLY A O 1
ATOM 2221 N N . PRO A 1 297 ? 26.030 -6.577 -27.639 1.00 66.75 297 PRO A N 1
ATOM 2222 C CA . PRO A 1 297 ? 26.684 -5.363 -27.160 1.00 66.75 297 PRO A CA 1
ATOM 2223 C C . PRO A 1 297 ? 28.056 -5.693 -26.539 1.00 66.75 297 PRO A C 1
ATOM 2225 O O . PRO A 1 297 ? 28.238 -6.798 -26.017 1.00 66.75 297 PRO A O 1
ATOM 2228 N N . PRO A 1 298 ? 29.022 -4.756 -26.545 1.00 70.25 298 PRO A N 1
ATOM 2229 C CA . PRO A 1 298 ? 30.333 -4.993 -25.944 1.00 70.25 298 PRO A CA 1
ATOM 2230 C C . PRO A 1 298 ? 30.227 -5.331 -24.448 1.00 70.25 298 PRO A C 1
ATOM 2232 O O . PRO A 1 298 ? 29.543 -4.638 -23.703 1.00 70.25 298 PRO A O 1
ATOM 2235 N N . ALA A 1 299 ? 30.932 -6.365 -23.988 1.00 58.88 299 ALA A N 1
ATOM 2236 C CA . ALA A 1 299 ? 31.061 -6.689 -22.565 1.00 58.88 299 ALA A CA 1
ATOM 2237 C C . ALA A 1 299 ? 32.483 -6.366 -22.080 1.00 58.88 299 ALA A C 1
ATOM 2239 O O . ALA A 1 299 ? 33.454 -6.651 -22.783 1.00 58.88 299 ALA A O 1
ATOM 2240 N N . GLU A 1 300 ? 32.632 -5.780 -20.886 1.00 50.50 300 GLU A N 1
ATOM 2241 C CA . GLU A 1 300 ? 33.955 -5.586 -20.278 1.00 50.50 300 GLU A CA 1
ATOM 2242 C C . GLU A 1 300 ? 34.491 -6.967 -19.866 1.00 50.50 300 GLU A C 1
ATOM 2244 O O . GLU A 1 300 ? 33.911 -7.650 -19.021 1.00 50.50 300 GLU A O 1
ATOM 2249 N N . SER A 1 301 ? 35.593 -7.414 -20.471 1.00 43.12 301 SER A N 1
ATOM 2250 C CA . SER A 1 301 ? 36.328 -8.583 -19.995 1.00 43.12 301 SER A CA 1
ATOM 2251 C C . SER A 1 301 ? 36.995 -8.211 -18.674 1.00 43.12 301 SER A C 1
ATOM 2253 O O . SER A 1 301 ? 38.102 -7.671 -18.662 1.00 43.12 301 SER A O 1
ATOM 2255 N N . VAL A 1 302 ? 36.308 -8.444 -17.556 1.00 39.28 302 VAL A N 1
ATOM 2256 C CA . VAL A 1 302 ? 36.898 -8.259 -16.229 1.00 39.28 302 VAL A CA 1
ATOM 2257 C C . VAL A 1 302 ? 38.026 -9.277 -16.099 1.00 39.28 302 VAL A C 1
ATOM 2259 O O . VAL A 1 302 ? 37.787 -10.479 -15.966 1.00 39.28 302 VAL A O 1
ATOM 2262 N N . GLY A 1 303 ? 39.268 -8.805 -16.206 1.00 36.16 303 GLY A N 1
ATOM 2263 C CA . GLY A 1 303 ? 40.438 -9.612 -15.914 1.00 36.16 303 GLY A CA 1
ATOM 2264 C C . GLY A 1 303 ? 40.329 -10.115 -14.480 1.00 36.16 303 GLY A C 1
ATOM 2265 O O . GLY A 1 303 ? 40.467 -9.338 -13.540 1.00 36.16 303 GLY A O 1
ATOM 2266 N N . ARG A 1 304 ? 40.086 -11.418 -14.308 1.00 37.50 304 ARG A N 1
ATOM 2267 C CA . ARG A 1 304 ? 40.475 -12.119 -13.085 1.00 37.50 304 ARG A CA 1
ATOM 2268 C C . ARG A 1 304 ? 41.999 -12.117 -13.062 1.00 37.50 304 ARG A C 1
ATOM 2270 O O . ARG A 1 304 ? 42.622 -13.045 -13.563 1.00 37.50 304 ARG A O 1
ATOM 2277 N N . GLN A 1 305 ? 42.596 -11.043 -12.563 1.00 35.56 305 GLN A N 1
ATOM 2278 C CA . GLN A 1 305 ? 43.950 -11.135 -12.044 1.00 35.56 305 GLN A CA 1
ATOM 2279 C C . GLN A 1 305 ? 43.815 -11.700 -10.630 1.00 35.56 305 GLN A C 1
ATOM 2281 O O . GLN A 1 305 ? 43.281 -11.050 -9.735 1.00 35.56 305 GLN A O 1
ATOM 2286 N N . THR A 1 306 ? 44.148 -12.990 -10.553 1.00 41.53 306 THR A N 1
ATOM 2287 C CA . THR A 1 306 ? 44.513 -13.761 -9.356 1.00 41.53 306 THR A CA 1
ATOM 2288 C C . THR A 1 306 ? 45.450 -13.007 -8.435 1.00 41.53 306 THR A C 1
ATOM 2290 O O . THR A 1 306 ? 46.345 -12.318 -8.975 1.00 41.53 306 THR A O 1
#

Organism: NCBI:txid568860

Sequence (306 aa):
MRGRRRKPRPPIPWRSPWTFVVCLAGGAVVAAIAVTSAMAKDVVVVVDGKRTAVRSFAASVRDALGDAGVALGYGDVVRPPAQQPLADGATIEVRRARPIKLTLDGRTSEHLVTSTDVAGALAELAIPAAAGQVSAPPDEAVPLSGMALTVYTRRKVYVVAGATRLVARTTARTVREVLRQERVDLGHGYLTYYADGDTRRRGASLAALKRRYRAAGWELMEDELPDFLPVVLEFAALDATGAEVLREHRVGLELLRAALERRGSPYALVVGAVCGTLPPATAEQRAEVRRLAAGGPPAESVGRQT

Secondary structure (DSSP, 8-state):
----PPPPPPPP-TT-HHHHHHHHHHHHHHHHHHHHHHH-EEEEEEETTEEEEEEE--SBHHHHHHHTT----TT-EEES-TTSBPPTT-EEEEE--EEEEEEETTEEEEEEE--SBHHHHHHHTT--GGGEEESS-TT-B--TT-EEEEEEE-EEEEEEETTEEEEEEE--SSHHHHHHHTT------BHHHHHH-SSHHHHHHHHHHHHHHHHTT----TTS-TTBHHHHHHHHHH-HHHHHHHHHTHHHHHHHHHHHHHTT-THHHHHHHHHHHSPPPPHHHHHHHHHHHHH-S---------

Mean predicted aligned error: 14.45 Å

Solvent-accessible surface area (backbone atoms only — not comparable to full-atom values): 17561 Å² total; per-residue (Å²): 137,85,81,83,78,78,77,82,78,78,79,80,71,86,83,44,86,59,51,59,55,52,51,51,54,52,48,52,51,52,51,51,52,51,53,53,60,71,60,47,26,50,29,37,42,26,53,76,81,48,76,43,84,44,78,35,73,43,66,23,42,47,48,37,31,50,77,68,72,49,83,83,59,86,77,42,48,52,41,63,52,50,82,42,73,52,56,68,70,37,66,38,41,36,31,56,39,22,44,34,42,36,27,51,75,84,48,76,47,78,46,75,35,53,45,60,24,42,46,52,34,32,49,76,70,72,40,58,86,82,36,51,52,58,76,62,61,52,81,41,71,49,45,73,91,35,45,80,44,42,36,28,55,52,41,82,45,77,48,71,62,86,93,44,74,46,80,45,77,43,56,62,90,45,71,68,53,47,32,59,74,70,67,52,79,74,77,77,59,32,40,50,41,53,72,34,18,91,28,77,63,27,57,53,52,45,52,52,46,48,50,50,40,46,73,74,74,45,83,80,62,90,91,58,62,66,42,28,49,69,57,39,51,52,41,30,74,77,35,76,72,26,51,52,53,54,56,76,33,42,45,24,52,53,46,52,26,54,54,26,50,78,66,72,38,75,62,22,59,57,48,46,51,57,55,67,78,42,81,79,78,49,74,66,45,53,50,50,34,54,51,36,72,74,70,47,47,50,71,69,81,77,76,84,76,126

Nearest PDB structures (foldseek):
  5e27-assembly2_B  TM=5.174E-01  e=7.879E-04  Mycobacterium tuberculosis
  4y5o-assembly1_B  TM=4.271E-01  e=1.854E+00  Homo sapiens
  7x7q-assembly1_H  TM=1.804E-01  e=6.830E+00  Pseudomonas aeruginosa PAO1

pLDDT: mean 85.65, std 12.36, range [35.56, 97.88]